Protein AF-A0A1H9YM76-F1 (afdb_monomer_lite)

Structure (mmCIF, N/CA/C/O backbone):
data_AF-A0A1H9YM76-F1
#
_entry.id   AF-A0A1H9YM76-F1
#
loop_
_atom_site.group_PDB
_atom_site.id
_atom_site.type_symbol
_atom_site.label_atom_id
_atom_site.label_alt_id
_atom_site.label_comp_id
_atom_site.label_asym_id
_atom_site.label_entity_id
_atom_site.label_seq_id
_atom_site.pdbx_PDB_ins_code
_atom_site.Cartn_x
_atom_site.Cartn_y
_atom_site.Cartn_z
_atom_site.occupancy
_atom_site.B_iso_or_equiv
_atom_site.auth_seq_id
_atom_site.auth_comp_id
_atom_site.auth_asym_id
_atom_site.auth_atom_id
_atom_site.pdbx_PDB_model_num
ATOM 1 N N . MET A 1 1 ? 9.257 -4.261 10.943 1.00 77.38 1 MET A N 1
ATOM 2 C CA . MET A 1 1 ? 8.356 -5.269 10.346 1.00 77.38 1 MET A CA 1
ATOM 3 C C . MET A 1 1 ? 9.183 -6.389 9.728 1.00 77.38 1 MET A C 1
ATOM 5 O O . MET A 1 1 ? 10.158 -6.075 9.059 1.00 77.38 1 MET A O 1
ATOM 9 N N . ASN A 1 2 ? 8.833 -7.656 9.964 1.00 85.88 2 ASN A N 1
ATOM 10 C CA . ASN A 1 2 ? 9.503 -8.813 9.362 1.00 85.88 2 ASN A CA 1
ATOM 11 C C . ASN A 1 2 ? 8.464 -9.644 8.595 1.00 85.88 2 ASN A C 1
ATOM 13 O O . ASN A 1 2 ? 7.522 -10.151 9.198 1.00 85.88 2 ASN A O 1
ATOM 17 N N . ILE A 1 3 ? 8.596 -9.738 7.272 1.00 93.88 3 ILE A N 1
ATOM 18 C CA . ILE A 1 3 ? 7.699 -10.560 6.456 1.00 93.88 3 ILE A CA 1
ATOM 19 C C . ILE A 1 3 ? 8.214 -11.992 6.512 1.00 93.88 3 ILE A C 1
ATOM 21 O O . ILE A 1 3 ? 9.309 -12.271 6.038 1.00 93.88 3 ILE A O 1
ATOM 25 N N . LYS A 1 4 ? 7.424 -12.909 7.071 1.00 95.12 4 LYS A N 1
ATOM 26 C CA . LYS A 1 4 ? 7.801 -14.327 7.157 1.00 95.12 4 LYS A CA 1
ATOM 27 C C . LYS A 1 4 ? 7.236 -15.170 6.043 1.00 95.12 4 LYS A C 1
ATOM 29 O O . LYS A 1 4 ? 7.810 -16.207 5.713 1.00 95.12 4 LYS A O 1
ATOM 34 N N . LYS A 1 5 ? 6.130 -14.729 5.454 1.00 96.94 5 LYS A N 1
ATOM 35 C CA . LYS A 1 5 ? 5.445 -15.495 4.427 1.00 96.94 5 LYS A CA 1
ATOM 36 C C . LYS A 1 5 ? 4.805 -14.588 3.396 1.00 96.94 5 LYS A C 1
ATOM 38 O O . LYS A 1 5 ? 4.225 -13.562 3.739 1.00 96.94 5 LYS A O 1
ATOM 43 N N . VAL A 1 6 ? 4.874 -14.998 2.139 1.00 98.06 6 VAL A N 1
ATOM 44 C CA . VAL A 1 6 ? 4.172 -14.373 1.021 1.00 98.06 6 VAL A CA 1
ATOM 45 C C . VAL A 1 6 ? 3.361 -15.440 0.301 1.00 98.06 6 VAL A C 1
ATOM 47 O O . VAL A 1 6 ? 3.897 -16.454 -0.141 1.00 98.06 6 VAL A O 1
ATOM 50 N N . VAL A 1 7 ? 2.062 -15.202 0.175 1.00 98.19 7 VAL A N 1
ATOM 51 C CA . VAL A 1 7 ? 1.127 -16.051 -0.562 1.00 98.19 7 VAL A CA 1
ATOM 52 C C . VAL A 1 7 ? 0.760 -15.344 -1.855 1.00 98.19 7 VAL A C 1
ATOM 54 O O . VAL A 1 7 ? 0.290 -14.206 -1.834 1.00 98.19 7 VAL A O 1
ATOM 57 N N . ILE A 1 8 ? 0.977 -16.021 -2.979 1.00 98.12 8 ILE A N 1
ATOM 58 C CA . ILE A 1 8 ? 0.652 -15.525 -4.315 1.00 98.12 8 ILE A CA 1
ATOM 59 C C . ILE A 1 8 ? -0.374 -16.468 -4.920 1.00 98.12 8 ILE A C 1
ATOM 61 O O . ILE A 1 8 ? -0.065 -17.630 -5.181 1.00 98.12 8 ILE A O 1
ATOM 65 N N . THR A 1 9 ? -1.594 -15.992 -5.121 1.00 97.88 9 THR A N 1
ATOM 66 C CA . THR A 1 9 ? -2.712 -16.853 -5.520 1.00 97.88 9 THR A CA 1
ATOM 67 C C . THR A 1 9 ? -3.693 -16.119 -6.423 1.00 97.88 9 THR A C 1
ATOM 69 O O . THR A 1 9 ? -3.656 -14.890 -6.540 1.00 97.88 9 THR A O 1
ATOM 72 N N . THR A 1 10 ? -4.565 -16.886 -7.067 1.00 96.88 10 THR A N 1
ATOM 73 C CA . THR A 1 10 ? -5.692 -16.383 -7.851 1.00 96.88 10 THR A CA 1
ATOM 74 C C . THR A 1 10 ? -7.015 -16.847 -7.247 1.00 96.88 10 THR A C 1
ATOM 76 O O . THR A 1 10 ? -7.100 -17.902 -6.615 1.00 96.88 10 THR A O 1
ATOM 79 N N . GLY A 1 11 ? -8.070 -16.064 -7.434 1.00 95.12 11 GLY A N 1
ATOM 80 C CA . GLY A 1 11 ? -9.415 -16.449 -7.031 1.00 95.12 11 GLY A CA 1
ATOM 81 C C . GLY A 1 11 ? -10.477 -15.496 -7.550 1.00 95.12 11 GLY A C 1
ATOM 82 O O . GLY A 1 11 ? -10.180 -14.432 -8.087 1.00 95.12 11 GLY A O 1
ATOM 83 N N . ILE A 1 12 ? -11.738 -15.904 -7.405 1.00 95.19 12 ILE A N 1
ATOM 84 C CA . ILE A 1 12 ? -12.883 -15.118 -7.864 1.00 95.19 12 ILE A CA 1
ATOM 85 C C . ILE A 1 12 ? -13.434 -14.296 -6.699 1.00 95.19 12 ILE A C 1
ATOM 87 O O . ILE A 1 12 ? -13.808 -14.844 -5.661 1.00 95.19 12 ILE A O 1
ATOM 91 N N . TYR A 1 13 ? -13.546 -12.986 -6.901 1.00 95.62 13 TYR A N 1
ATOM 92 C CA . TYR A 1 13 ? -14.190 -12.057 -5.980 1.00 95.62 13 TYR A CA 1
ATOM 93 C C . TYR A 1 13 ? -15.064 -11.074 -6.762 1.00 95.62 13 TYR A C 1
ATOM 95 O O . TYR A 1 13 ? -14.589 -10.429 -7.694 1.00 95.62 13 TYR A O 1
ATOM 103 N N . LEU A 1 14 ? -16.346 -10.960 -6.392 1.00 93.38 14 LEU A N 1
ATOM 104 C CA . LEU A 1 14 ? -17.334 -10.114 -7.086 1.00 93.38 14 LEU A CA 1
ATOM 105 C C . LEU A 1 14 ? -17.328 -10.314 -8.618 1.00 93.38 14 LEU A C 1
ATOM 107 O O . LEU A 1 14 ? -17.236 -9.351 -9.378 1.00 93.38 14 LEU A O 1
ATOM 111 N N . ASP A 1 15 ? -17.382 -11.577 -9.053 1.00 93.50 15 ASP A N 1
ATOM 112 C CA . ASP A 1 15 ? -17.387 -12.005 -10.464 1.00 93.50 15 ASP A CA 1
ATOM 113 C C . ASP A 1 15 ? -16.140 -11.618 -11.283 1.00 93.50 15 ASP A C 1
ATOM 115 O O . ASP A 1 15 ? -16.134 -11.736 -12.510 1.00 93.50 15 ASP A O 1
ATOM 119 N N . LYS A 1 16 ? -15.060 -11.189 -10.620 1.00 93.12 16 LYS A N 1
ATOM 120 C CA . LYS A 1 16 ? -13.753 -10.950 -11.235 1.00 93.12 16 LYS A CA 1
ATOM 121 C C . LYS A 1 16 ? -12.740 -11.967 -10.738 1.00 93.12 16 LYS A C 1
ATOM 123 O O . LYS A 1 16 ? -12.687 -12.258 -9.546 1.00 93.12 16 LYS A O 1
ATOM 128 N N . GLU A 1 17 ? -11.915 -12.465 -11.647 1.00 94.81 17 GLU A N 1
ATOM 129 C CA . GLU A 1 17 ? -10.688 -13.163 -11.277 1.00 94.81 17 GLU A CA 1
ATOM 130 C C . GLU A 1 17 ? -9.647 -12.129 -10.833 1.00 94.81 17 GLU A C 1
ATOM 132 O O . GLU A 1 17 ? -9.435 -11.134 -11.527 1.00 94.81 17 GLU A O 1
ATOM 137 N N . LEU A 1 18 ? -9.045 -12.345 -9.665 1.00 95.69 18 LEU A N 1
ATOM 138 C CA . LEU A 1 18 ? -8.026 -11.478 -9.084 1.00 95.69 18 LEU A CA 1
ATOM 139 C C . LEU A 1 18 ? -6.758 -12.269 -8.807 1.00 95.69 18 LEU A C 1
ATOM 141 O O . LEU A 1 18 ? -6.814 -13.316 -8.161 1.00 95.69 18 LEU A O 1
ATOM 145 N N . ARG A 1 19 ? -5.613 -11.702 -9.187 1.00 96.31 19 ARG A N 1
ATOM 146 C CA . ARG A 1 19 ? -4.292 -12.182 -8.777 1.00 96.31 19 ARG A CA 1
ATOM 147 C C . ARG A 1 19 ? -3.796 -11.367 -7.593 1.00 96.31 19 ARG A C 1
ATOM 149 O O . ARG A 1 19 ? -3.585 -10.159 -7.703 1.00 96.31 19 ARG A O 1
ATOM 156 N N . LEU A 1 20 ? -3.579 -12.019 -6.457 1.00 97.12 20 LEU A N 1
ATOM 157 C CA . LEU A 1 20 ? -3.194 -11.348 -5.219 1.00 97.12 20 LEU A CA 1
ATOM 158 C C . LEU A 1 20 ? -1.814 -11.791 -4.747 1.00 97.12 20 LEU A C 1
ATOM 160 O O . LEU A 1 20 ? -1.470 -12.970 -4.802 1.00 97.12 20 LEU A O 1
ATOM 164 N N . LEU A 1 21 ? -1.058 -10.827 -4.227 1.00 97.31 21 LEU A N 1
ATOM 165 C CA . LEU A 1 21 ? 0.077 -11.063 -3.344 1.00 97.31 21 LEU A CA 1
ATOM 166 C C . LEU A 1 21 ? -0.326 -10.606 -1.945 1.00 97.31 21 LEU A C 1
ATOM 168 O O . LEU A 1 21 ? -0.710 -9.450 -1.756 1.00 97.31 21 LEU A O 1
ATOM 172 N N . VAL A 1 22 ? -0.227 -11.512 -0.976 1.00 97.56 22 VAL A N 1
ATOM 173 C CA . VAL A 1 22 ? -0.515 -11.240 0.435 1.00 97.56 22 VAL A CA 1
ATOM 174 C C . VAL A 1 22 ? 0.712 -11.588 1.258 1.00 97.56 22 VAL A C 1
ATOM 176 O O . VAL A 1 22 ? 1.211 -12.709 1.166 1.00 97.56 22 VAL A O 1
ATOM 179 N N . SER A 1 23 ? 1.209 -10.644 2.049 1.00 96.50 23 SER A N 1
ATOM 180 C CA . SER A 1 23 ? 2.315 -10.891 2.974 1.00 96.50 23 SER A CA 1
ATOM 181 C C . SER A 1 23 ? 1.806 -11.081 4.398 1.00 96.50 23 SER A C 1
ATOM 183 O O . SER A 1 23 ? 0.772 -10.530 4.776 1.00 96.50 23 SER A O 1
ATOM 185 N N . PHE A 1 24 ? 2.532 -11.869 5.185 1.00 95.88 24 PHE A N 1
ATOM 186 C CA . PHE A 1 24 ? 2.197 -12.192 6.565 1.00 95.88 24 PHE A CA 1
ATOM 187 C C . PHE A 1 24 ? 3.417 -12.030 7.475 1.00 95.88 24 PHE A C 1
ATOM 189 O O . PHE A 1 24 ? 4.555 -12.301 7.067 1.00 95.88 24 PHE A O 1
ATOM 196 N N . ASP A 1 25 ? 3.160 -11.593 8.705 1.00 93.00 25 ASP A N 1
ATOM 197 C CA . ASP A 1 25 ? 4.159 -11.513 9.773 1.00 93.00 25 ASP A CA 1
ATOM 198 C C . ASP A 1 25 ? 4.404 -12.882 10.437 1.00 93.00 25 ASP A C 1
ATOM 200 O O . ASP A 1 25 ? 3.863 -13.913 10.028 1.00 93.00 25 ASP A O 1
ATOM 204 N N . GLU A 1 26 ? 5.234 -12.908 11.481 1.00 91.31 26 GLU A N 1
ATOM 205 C CA . GLU A 1 26 ? 5.539 -14.115 12.256 1.00 91.31 26 GLU A CA 1
ATOM 206 C C . GLU A 1 26 ? 4.339 -14.748 12.987 1.00 91.31 26 GLU A C 1
ATOM 208 O O . GLU A 1 26 ? 4.446 -15.885 13.446 1.00 91.31 26 GLU A O 1
ATOM 213 N N . ASN A 1 27 ? 3.210 -14.042 13.096 1.00 92.06 27 ASN A N 1
ATOM 214 C CA . ASN A 1 27 ? 1.988 -14.503 13.755 1.00 92.06 27 ASN A CA 1
ATOM 215 C C . ASN A 1 27 ? 0.884 -14.874 12.748 1.00 92.06 27 ASN A C 1
ATOM 217 O O . ASN A 1 27 ? -0.282 -14.973 13.136 1.00 92.06 27 ASN A O 1
ATOM 221 N N . ASP A 1 28 ? 1.229 -15.043 11.465 1.00 92.56 28 ASP A N 1
ATOM 222 C CA . ASP A 1 28 ? 0.288 -15.272 10.360 1.00 92.56 28 ASP A CA 1
ATOM 223 C C . ASP A 1 28 ? -0.775 -14.157 10.225 1.00 92.56 28 ASP A C 1
ATOM 225 O O . ASP A 1 28 ? -1.865 -14.371 9.680 1.00 92.56 28 ASP A O 1
ATOM 229 N N . LYS A 1 29 ? -0.481 -12.936 10.694 1.00 92.62 29 LYS A N 1
ATOM 230 C CA . LYS A 1 29 ? -1.349 -11.775 10.472 1.00 92.62 29 LYS A CA 1
ATOM 231 C C . LYS A 1 29 ? -1.035 -11.184 9.095 1.00 92.62 29 LYS A C 1
ATOM 233 O O . LYS A 1 29 ? 0.138 -10.959 8.798 1.00 92.62 29 LYS A O 1
ATOM 238 N N . PRO A 1 30 ? -2.045 -10.903 8.248 1.00 94.31 30 PRO A N 1
ATOM 239 C CA . PRO A 1 30 ? -1.810 -10.271 6.958 1.00 94.31 30 PRO A CA 1
ATOM 240 C C . PRO A 1 30 ? -1.293 -8.845 7.159 1.00 94.31 30 PRO A C 1
ATOM 242 O O . PRO A 1 30 ? -1.804 -8.090 7.995 1.00 94.31 30 PRO A O 1
ATOM 245 N N . VAL A 1 31 ? -0.283 -8.481 6.376 1.00 92.62 31 VAL A N 1
ATOM 246 C CA . VAL A 1 31 ? 0.444 -7.220 6.515 1.00 92.62 31 VAL A CA 1
ATOM 247 C C . VAL A 1 31 ? 0.223 -6.334 5.302 1.00 92.62 31 VAL A C 1
ATOM 249 O O . VAL A 1 31 ? -0.303 -5.236 5.468 1.00 92.62 31 VAL A O 1
ATOM 252 N N . ASP A 1 32 ? 0.530 -6.830 4.103 1.00 94.25 32 ASP A N 1
ATOM 253 C CA . ASP A 1 32 ? 0.213 -6.170 2.839 1.00 94.25 32 ASP A CA 1
ATOM 254 C C . ASP A 1 32 ? -0.730 -7.026 1.996 1.00 94.25 32 ASP A C 1
ATOM 256 O O . ASP A 1 32 ? -0.664 -8.257 1.996 1.00 94.25 32 ASP A O 1
ATOM 260 N N . LEU A 1 33 ? -1.577 -6.344 1.225 1.00 95.62 33 LEU A N 1
ATOM 261 C CA . LEU A 1 33 ? -2.441 -6.945 0.223 1.00 95.62 33 LEU A CA 1
ATOM 262 C C . LEU A 1 33 ? -2.316 -6.166 -1.084 1.00 95.62 33 LEU A C 1
ATOM 264 O O . LEU A 1 33 ? -2.680 -4.991 -1.154 1.00 95.62 33 LEU A O 1
ATOM 268 N N . ILE A 1 34 ? -1.823 -6.828 -2.127 1.00 95.56 34 ILE A N 1
ATOM 269 C CA . ILE A 1 34 ? -1.578 -6.209 -3.427 1.00 95.56 34 ILE A CA 1
ATOM 270 C C . ILE A 1 34 ? -2.370 -6.928 -4.510 1.00 95.56 34 ILE A C 1
ATOM 272 O O . ILE A 1 34 ? -2.274 -8.145 -4.660 1.00 95.56 34 ILE A O 1
ATOM 276 N N . ASN A 1 35 ? -3.107 -6.148 -5.302 1.00 94.50 35 ASN A N 1
ATOM 277 C CA . ASN A 1 35 ? -3.696 -6.610 -6.551 1.00 94.50 35 ASN A CA 1
ATOM 278 C C . ASN A 1 35 ? -2.642 -6.545 -7.670 1.00 94.50 35 ASN A C 1
ATOM 280 O O . ASN A 1 35 ? -2.261 -5.458 -8.122 1.00 94.50 35 ASN A O 1
ATOM 284 N N . LEU A 1 36 ? -2.166 -7.716 -8.095 1.00 93.44 36 LEU A N 1
ATOM 285 C CA . LEU A 1 36 ? -1.118 -7.868 -9.105 1.00 93.44 36 LEU A CA 1
ATOM 286 C C . LEU A 1 36 ? -1.577 -7.437 -10.504 1.00 93.44 36 LEU A C 1
ATOM 288 O O . LEU A 1 36 ? -0.736 -7.118 -11.340 1.00 93.44 36 LEU A O 1
ATOM 292 N N . ASP A 1 37 ? -2.886 -7.363 -10.748 1.00 89.56 37 ASP A N 1
ATOM 293 C CA . ASP A 1 37 ? -3.443 -6.942 -12.037 1.00 89.56 37 ASP A CA 1
ATOM 294 C C . ASP A 1 37 ? -3.430 -5.412 -12.213 1.00 89.56 37 ASP A C 1
ATOM 296 O O . ASP A 1 37 ? -3.543 -4.895 -13.328 1.00 89.56 37 ASP A O 1
ATOM 300 N N . VAL A 1 38 ? -3.263 -4.665 -11.114 1.00 89.06 38 VAL A N 1
ATOM 301 C CA . VAL A 1 38 ? -3.313 -3.195 -11.105 1.00 89.06 38 VAL A CA 1
ATOM 302 C C . VAL A 1 38 ? -1.921 -2.573 -11.128 1.00 89.06 38 VAL A C 1
ATOM 304 O O . VAL A 1 38 ? -1.690 -1.594 -11.847 1.00 89.06 38 VAL A O 1
ATOM 307 N N . THR A 1 39 ? -1.005 -3.091 -10.311 1.00 91.31 39 THR A N 1
ATOM 308 C CA . THR A 1 39 ? 0.312 -2.474 -10.147 1.00 91.31 39 THR A CA 1
ATOM 309 C C . THR A 1 39 ? 1.212 -2.737 -11.348 1.00 91.31 39 THR A C 1
ATOM 311 O O . THR A 1 39 ? 1.192 -3.806 -11.955 1.00 91.31 39 THR A O 1
ATOM 314 N N . LYS A 1 40 ? 2.009 -1.729 -11.703 1.00 91.50 40 LYS A N 1
ATOM 315 C CA . LYS A 1 40 ? 3.043 -1.821 -12.740 1.00 91.50 40 LYS A CA 1
ATOM 316 C C . LYS A 1 40 ? 4.441 -1.601 -12.176 1.00 91.50 40 LYS A C 1
ATOM 318 O O . LYS A 1 40 ? 5.405 -1.502 -12.927 1.00 91.50 40 LYS A O 1
ATOM 323 N N . ILE A 1 41 ? 4.561 -1.505 -10.852 1.00 93.19 41 ILE A N 1
ATOM 324 C CA . ILE A 1 41 ? 5.841 -1.325 -10.170 1.00 93.19 41 ILE A CA 1
ATOM 325 C C . ILE A 1 41 ? 6.736 -2.544 -10.429 1.00 93.19 41 ILE A C 1
ATOM 327 O O . ILE A 1 41 ? 6.291 -3.686 -10.370 1.00 93.19 41 ILE A O 1
ATOM 331 N N . GLY A 1 42 ? 8.010 -2.285 -10.715 1.00 90.94 42 GLY A N 1
ATOM 332 C CA . GLY A 1 42 ? 9.007 -3.296 -11.059 1.00 90.94 42 GLY A CA 1
ATOM 333 C C . GLY A 1 42 ? 9.135 -3.551 -12.561 1.00 90.94 42 GLY A C 1
ATOM 334 O O . GLY A 1 42 ? 10.238 -3.870 -13.008 1.00 90.94 42 GLY A O 1
ATOM 335 N N . GLU A 1 43 ? 8.071 -3.324 -13.337 1.00 91.62 43 GLU A N 1
ATOM 336 C CA . GLU A 1 43 ? 8.081 -3.542 -14.784 1.00 91.62 43 GLU A CA 1
ATOM 337 C C . GLU A 1 43 ? 9.021 -2.554 -15.488 1.00 91.62 43 GLU A C 1
ATOM 339 O O . GLU A 1 43 ? 9.148 -1.384 -15.093 1.00 91.62 43 GLU A O 1
ATOM 344 N N . VAL A 1 44 ? 9.686 -3.037 -16.541 1.00 92.38 44 VAL A N 1
ATOM 345 C CA . VAL A 1 44 ? 10.678 -2.273 -17.303 1.00 92.38 44 VAL A CA 1
ATOM 346 C C . VAL A 1 44 ? 10.207 -2.078 -18.734 1.00 92.38 44 VAL A C 1
ATOM 348 O O . VAL A 1 44 ? 9.772 -3.018 -19.391 1.00 92.38 44 VAL A O 1
ATOM 351 N N . TYR A 1 45 ? 10.349 -0.850 -19.221 1.00 94.00 45 TYR A N 1
ATOM 352 C CA . TYR A 1 45 ? 9.850 -0.421 -20.518 1.00 94.00 45 TYR A CA 1
ATOM 353 C C . TYR A 1 45 ? 10.916 0.345 -21.289 1.00 94.00 45 TYR A C 1
ATOM 355 O O . TYR A 1 45 ? 11.703 1.092 -20.693 1.00 94.00 45 TYR A O 1
ATOM 363 N N . LEU A 1 46 ? 10.910 0.222 -22.619 1.00 95.56 46 LEU A N 1
ATOM 364 C CA . LEU A 1 46 ? 11.589 1.197 -23.461 1.00 95.56 46 LEU A CA 1
ATOM 365 C C . LEU A 1 46 ? 10.757 2.484 -23.466 1.00 95.56 46 LEU A C 1
ATOM 367 O O . LEU A 1 46 ? 9.587 2.498 -23.855 1.00 95.56 46 LEU A O 1
ATOM 371 N N . ALA A 1 47 ? 11.360 3.583 -23.028 1.00 97.44 47 ALA A N 1
ATOM 372 C CA . ALA A 1 47 ? 10.734 4.892 -23.009 1.00 97.44 47 ALA A CA 1
ATOM 373 C C . ALA A 1 47 ? 11.263 5.764 -24.144 1.00 97.44 47 ALA A C 1
ATOM 375 O O . ALA A 1 47 ? 12.459 5.779 -24.418 1.00 97.44 47 ALA A O 1
ATOM 376 N N . THR A 1 48 ? 10.371 6.542 -24.754 1.00 98.38 48 THR A N 1
ATOM 377 C CA . THR A 1 48 ? 10.715 7.652 -25.651 1.00 98.38 48 THR A CA 1
ATOM 378 C C . THR A 1 48 ? 10.340 8.967 -24.978 1.00 98.38 48 THR A C 1
ATOM 380 O O . THR A 1 48 ? 9.235 9.099 -24.445 1.00 98.38 48 THR A O 1
ATOM 383 N N . VAL A 1 49 ? 11.236 9.951 -24.981 1.00 98.19 49 VAL A N 1
ATOM 384 C CA . VAL A 1 49 ? 10.961 11.272 -24.401 1.00 98.19 49 VAL A CA 1
ATOM 385 C C . VAL A 1 49 ? 9.944 12.017 -25.268 1.00 98.19 49 VAL A C 1
ATOM 387 O O . VAL A 1 49 ? 10.269 12.492 -26.351 1.00 98.19 49 VAL A O 1
ATOM 390 N N . GLU A 1 50 ? 8.714 12.158 -24.766 1.00 97.44 50 GLU A N 1
ATOM 391 C CA . GLU A 1 50 ? 7.627 12.897 -25.427 1.00 97.44 50 GLU A CA 1
ATOM 392 C C . GLU A 1 50 ? 7.783 14.407 -25.200 1.00 97.44 50 GLU A C 1
ATOM 394 O O . GLU A 1 50 ? 7.531 15.213 -26.094 1.00 97.44 50 GLU A O 1
ATOM 399 N N . LYS A 1 51 ? 8.197 14.811 -23.990 1.00 97.00 51 LYS A N 1
ATOM 400 C CA . LYS A 1 51 ? 8.347 16.226 -23.633 1.00 97.00 51 LYS A CA 1
ATOM 401 C C . LYS A 1 51 ? 9.355 16.434 -22.508 1.00 97.00 51 LYS A C 1
ATOM 403 O O . LYS A 1 51 ? 9.227 15.834 -21.445 1.00 97.00 51 LYS A O 1
ATOM 408 N N . VAL A 1 52 ? 10.283 17.370 -22.698 1.00 96.25 52 VAL A N 1
ATOM 409 C CA . VAL A 1 52 ? 11.163 17.875 -21.632 1.00 96.25 52 VAL A CA 1
ATOM 410 C C . VAL A 1 52 ? 10.455 19.014 -20.890 1.00 96.25 52 VAL A C 1
ATOM 412 O O . VAL A 1 52 ? 9.908 19.926 -21.514 1.00 96.25 52 VAL A O 1
ATOM 415 N N . LEU A 1 53 ? 10.430 18.953 -19.560 1.00 94.69 53 LEU A N 1
ATOM 416 C CA . LEU A 1 53 ? 9.790 19.926 -18.679 1.00 94.69 53 LEU A CA 1
ATOM 417 C C . LEU A 1 53 ? 10.859 20.739 -17.941 1.00 94.69 53 LEU A C 1
ATOM 419 O O . LEU A 1 53 ? 11.455 20.268 -16.973 1.00 94.69 53 LEU A O 1
ATOM 423 N N . ASN A 1 54 ? 11.083 21.977 -18.382 1.00 86.75 54 ASN A N 1
ATOM 424 C CA . ASN A 1 54 ? 12.132 22.832 -17.818 1.00 86.75 54 ASN A CA 1
ATOM 425 C C . ASN A 1 54 ? 11.814 23.311 -16.389 1.00 86.75 54 ASN A C 1
ATOM 427 O O . ASN A 1 54 ? 12.730 23.460 -15.589 1.00 86.75 54 ASN A O 1
ATOM 431 N N . ASP A 1 55 ? 10.535 23.509 -16.054 1.00 88.75 55 ASP A N 1
ATOM 432 C CA . ASP A 1 55 ? 10.124 24.082 -14.759 1.00 88.75 55 ASP A CA 1
ATOM 433 C C . ASP A 1 55 ? 10.246 23.100 -13.583 1.00 88.75 55 ASP A C 1
ATOM 435 O O . ASP A 1 55 ? 10.325 23.515 -12.430 1.00 88.75 55 ASP A O 1
ATOM 439 N N . VAL A 1 56 ? 10.245 21.793 -13.864 1.00 86.81 56 VAL A N 1
ATOM 440 C CA . VAL A 1 56 ? 10.270 20.720 -12.850 1.00 86.81 56 VAL A CA 1
ATOM 441 C C . VAL A 1 56 ? 11.484 19.797 -12.987 1.00 86.81 56 VAL A C 1
ATOM 443 O O . VAL A 1 56 ? 11.528 18.754 -12.342 1.00 86.81 56 VAL A O 1
ATOM 446 N N . ASP A 1 57 ? 12.457 20.179 -13.822 1.00 92.50 57 ASP A N 1
ATOM 447 C CA . ASP A 1 57 ? 13.685 19.424 -14.105 1.00 92.50 57 ASP A CA 1
ATOM 448 C C . ASP A 1 57 ? 13.419 17.927 -14.365 1.00 92.50 57 ASP A C 1
ATOM 450 O O . ASP A 1 57 ? 13.959 17.038 -13.703 1.00 92.50 57 ASP A O 1
ATOM 454 N N . GLY A 1 58 ? 12.543 17.635 -15.329 1.00 96.12 58 GLY A N 1
ATOM 455 C CA . GLY A 1 58 ? 12.129 16.266 -15.641 1.00 96.12 58 GLY A CA 1
ATOM 456 C C . GLY A 1 58 ? 11.554 16.102 -17.042 1.00 96.12 58 GLY A C 1
ATOM 457 O O . GLY A 1 58 ? 11.461 17.054 -17.815 1.00 96.12 58 GLY A O 1
ATOM 458 N N . CYS A 1 59 ? 11.153 14.879 -17.379 1.00 96.94 59 CYS A N 1
ATOM 459 C CA . CYS A 1 59 ? 10.641 14.517 -18.698 1.00 96.94 59 CYS A CA 1
ATOM 460 C C . CYS A 1 59 ? 9.353 13.699 -18.598 1.00 96.94 59 CYS A C 1
ATOM 462 O O . CYS A 1 59 ? 9.232 12.825 -17.741 1.00 96.94 59 CYS A O 1
ATOM 464 N N . ILE A 1 60 ? 8.419 13.951 -19.517 1.00 97.69 60 ILE A N 1
ATOM 465 C CA . ILE A 1 60 ? 7.307 13.047 -19.818 1.00 97.69 60 ILE A CA 1
ATOM 466 C C . ILE A 1 60 ? 7.774 12.046 -20.866 1.00 97.69 60 ILE A C 1
ATOM 468 O O . ILE A 1 60 ? 8.357 12.415 -21.888 1.00 97.69 60 ILE A O 1
ATOM 472 N N . LEU A 1 61 ? 7.483 10.782 -20.595 1.00 98.19 61 LEU A N 1
ATOM 473 C CA . LEU A 1 61 ? 7.864 9.637 -21.397 1.00 98.19 61 LEU A CA 1
ATOM 474 C C . LEU A 1 61 ? 6.619 8.999 -22.009 1.00 98.19 61 LEU A C 1
ATOM 476 O O . LEU A 1 61 ? 5.604 8.846 -21.326 1.00 98.19 61 LEU A O 1
ATOM 480 N N . LYS A 1 62 ? 6.736 8.549 -23.254 1.00 98.06 62 LYS A N 1
ATOM 481 C CA . LYS A 1 62 ? 5.848 7.553 -23.845 1.00 98.06 62 LYS A CA 1
ATOM 482 C C . LYS A 1 62 ? 6.519 6.189 -23.710 1.00 98.06 62 LYS A C 1
ATOM 484 O O . LYS A 1 62 ? 7.595 5.984 -24.269 1.00 98.06 62 LYS A O 1
ATOM 489 N N . LEU A 1 63 ? 5.901 5.287 -22.956 1.00 96.75 63 LEU A N 1
ATOM 490 C CA . LEU A 1 63 ? 6.360 3.905 -22.828 1.00 96.75 63 LEU A CA 1
ATOM 491 C C . LEU A 1 63 ? 5.907 3.105 -24.060 1.00 96.75 63 LEU A C 1
ATOM 493 O O . LEU A 1 63 ? 4.874 3.415 -24.658 1.00 96.75 63 LEU A O 1
ATOM 497 N N . ASP A 1 64 ? 6.657 2.078 -24.438 1.00 94.81 64 ASP A N 1
ATOM 498 C CA . ASP A 1 64 ? 6.304 1.106 -25.489 1.00 94.81 64 ASP A CA 1
ATOM 499 C C . ASP A 1 64 ? 4.983 0.350 -25.213 1.00 94.81 64 ASP A C 1
ATOM 501 O O . ASP A 1 64 ? 4.301 -0.061 -26.151 1.00 94.81 64 ASP A O 1
ATOM 505 N N . SER A 1 65 ? 4.524 0.302 -23.957 1.00 92.62 65 SER A N 1
ATOM 506 C CA . SER A 1 65 ? 3.151 -0.081 -23.574 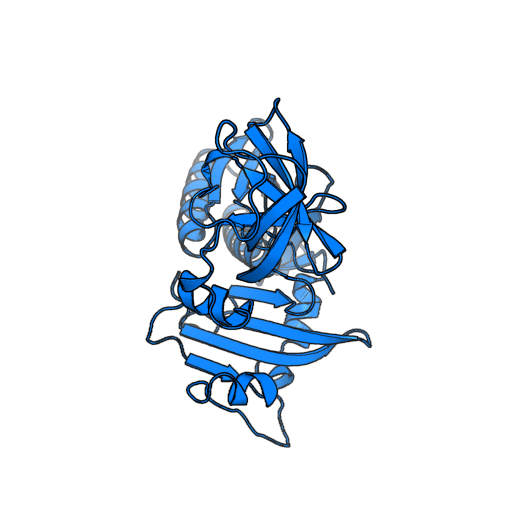1.00 92.62 65 SER A CA 1
ATOM 507 C C . SER A 1 65 ? 2.060 0.933 -23.957 1.00 92.62 65 SER A C 1
ATOM 509 O O . SER A 1 65 ? 0.883 0.719 -23.672 1.00 92.62 65 SER A O 1
ATOM 511 N N . ASN A 1 66 ? 2.421 2.056 -24.585 1.00 93.19 66 ASN A N 1
ATOM 512 C CA . ASN A 1 66 ? 1.565 3.213 -24.881 1.00 93.19 66 ASN A CA 1
ATOM 513 C C . ASN A 1 66 ? 1.004 3.942 -23.648 1.00 93.19 66 ASN A C 1
ATOM 515 O O . ASN A 1 66 ? 0.053 4.720 -23.753 1.00 93.19 66 ASN A O 1
ATOM 519 N N . THR A 1 67 ? 1.610 3.740 -22.480 1.00 94.69 67 THR A N 1
ATOM 520 C CA . THR A 1 67 ? 1.304 4.503 -21.264 1.00 94.69 67 THR A CA 1
ATOM 521 C C . THR A 1 67 ? 2.290 5.661 -21.068 1.00 94.69 67 THR A C 1
ATOM 523 O O . THR A 1 67 ? 3.291 5.776 -21.778 1.00 94.69 67 THR A O 1
ATOM 526 N N . LYS A 1 68 ? 1.987 6.571 -20.130 1.00 97.00 68 LYS A N 1
ATOM 527 C CA . LYS A 1 68 ? 2.839 7.732 -19.831 1.00 97.00 68 LYS A CA 1
ATOM 528 C C . LYS A 1 68 ? 3.693 7.501 -18.591 1.00 97.00 68 LYS A C 1
ATOM 530 O O . LYS A 1 68 ? 3.162 7.130 -17.544 1.00 97.00 68 LYS A O 1
ATOM 535 N N . GLY A 1 69 ? 4.981 7.807 -18.699 1.00 97.56 69 GLY A N 1
ATOM 536 C CA . GLY A 1 69 ? 5.941 7.830 -17.596 1.00 97.56 69 GLY A CA 1
ATOM 537 C C . GLY A 1 69 ? 6.453 9.242 -17.302 1.00 97.56 69 GLY A C 1
ATOM 538 O O . GLY A 1 69 ? 6.294 10.162 -18.106 1.00 97.56 69 GLY A O 1
ATOM 539 N N . TYR A 1 70 ? 7.058 9.416 -16.135 1.00 97.69 70 TYR A N 1
ATOM 540 C CA . TYR A 1 70 ? 7.751 10.624 -15.711 1.00 97.69 70 TYR A CA 1
ATOM 541 C C . TYR A 1 70 ? 9.073 10.250 -15.054 1.00 97.69 70 TYR A C 1
ATOM 543 O O . TYR A 1 70 ? 9.121 9.374 -14.190 1.00 97.69 70 TYR A O 1
ATOM 551 N N . ILE A 1 71 ? 10.138 10.950 -15.430 1.00 97.69 71 ILE A N 1
ATOM 552 C CA . ILE A 1 71 ? 11.459 10.789 -14.827 1.00 97.69 71 ILE A CA 1
ATOM 553 C C . ILE A 1 71 ? 12.075 12.157 -14.546 1.00 97.69 71 ILE A C 1
ATOM 555 O O . ILE A 1 71 ? 12.024 13.062 -15.376 1.00 97.69 71 ILE A O 1
ATOM 559 N N . GLU A 1 72 ? 12.658 12.311 -13.360 1.00 96.94 72 GLU A N 1
ATOM 560 C CA . GLU A 1 72 ? 13.433 13.501 -13.004 1.00 96.94 72 GLU A CA 1
ATOM 561 C C . GLU A 1 72 ? 14.788 13.467 -13.718 1.00 96.94 72 GLU A C 1
ATOM 563 O O . GLU A 1 72 ? 15.453 12.427 -13.762 1.00 96.94 72 GLU A O 1
ATOM 568 N N . ASN A 1 73 ? 15.262 14.614 -14.196 1.00 94.94 73 ASN A N 1
ATOM 569 C CA . ASN A 1 73 ? 16.505 14.706 -14.953 1.00 94.94 73 ASN A CA 1
ATOM 570 C C . ASN A 1 73 ? 17.709 14.210 -14.149 1.00 94.94 73 ASN A C 1
ATOM 572 O O . ASN A 1 73 ? 18.632 13.635 -14.724 1.00 94.94 73 ASN A O 1
ATOM 576 N N . LYS A 1 74 ? 17.726 14.378 -12.819 1.00 95.19 74 LYS A N 1
ATOM 577 C CA . LYS A 1 74 ? 18.797 13.861 -11.942 1.00 95.19 74 LYS A CA 1
ATOM 578 C C . LYS A 1 74 ? 18.976 12.336 -12.007 1.00 95.19 74 LYS A C 1
ATOM 580 O O . LYS A 1 74 ? 20.072 11.869 -11.731 1.00 95.19 74 LYS A O 1
ATOM 585 N N . LYS A 1 75 ? 17.937 11.584 -12.391 1.00 95.69 75 LYS A N 1
ATOM 586 C CA . LYS A 1 75 ? 17.967 10.116 -12.510 1.00 95.69 75 LYS A CA 1
ATOM 587 C C . LYS A 1 75 ? 18.483 9.626 -13.865 1.00 95.69 75 LYS A C 1
ATOM 589 O O . LYS A 1 75 ? 18.720 8.436 -14.018 1.00 95.69 75 LYS A O 1
ATOM 594 N N . LEU A 1 76 ? 18.615 10.515 -14.849 1.00 96.12 76 LEU A N 1
ATOM 595 C CA . LEU A 1 76 ? 19.027 10.159 -16.204 1.00 96.12 76 LEU A CA 1
ATOM 596 C C . LEU A 1 76 ? 20.524 9.855 -16.280 1.00 96.12 76 LEU A C 1
ATOM 598 O O . LEU A 1 76 ? 21.335 10.597 -15.715 1.00 96.12 76 LEU A O 1
ATOM 602 N N . ILE A 1 77 ? 20.869 8.826 -17.057 1.00 95.06 77 ILE A N 1
ATOM 603 C CA . ILE A 1 77 ? 22.243 8.396 -17.345 1.00 95.06 77 ILE A CA 1
ATOM 604 C C . ILE A 1 77 ? 22.459 8.462 -18.871 1.00 95.06 77 ILE A C 1
ATOM 606 O O . ILE A 1 77 ? 22.258 7.463 -19.561 1.00 95.06 77 ILE A O 1
ATOM 610 N N . PRO A 1 78 ? 22.826 9.637 -19.427 1.00 93.19 78 PRO A N 1
ATOM 611 C CA . PRO A 1 78 ? 22.871 9.873 -20.877 1.00 93.19 78 PRO A CA 1
ATOM 612 C C . PRO A 1 78 ? 23.778 8.932 -21.673 1.00 93.19 78 PRO A C 1
ATOM 614 O O . PRO A 1 78 ? 23.527 8.679 -22.850 1.00 93.19 78 PRO A O 1
ATOM 617 N N . ASP A 1 79 ? 24.828 8.407 -21.045 1.00 92.38 79 ASP A N 1
ATOM 618 C CA . ASP A 1 79 ? 25.794 7.510 -21.692 1.00 92.38 79 ASP A CA 1
ATOM 619 C C . ASP A 1 79 ? 25.254 6.083 -21.865 1.00 92.38 79 ASP A C 1
ATOM 621 O O . ASP A 1 79 ? 25.868 5.258 -22.531 1.00 92.38 79 ASP A O 1
ATOM 625 N N . SER A 1 80 ? 24.090 5.791 -21.282 1.00 93.88 80 SER A N 1
ATOM 626 C CA . SER A 1 80 ? 23.400 4.502 -21.380 1.00 93.88 80 SER A CA 1
ATOM 627 C C . SER A 1 80 ? 22.087 4.601 -22.162 1.00 93.88 80 SER A C 1
ATOM 629 O O . SER A 1 80 ? 21.229 3.727 -22.041 1.00 93.88 80 SER A O 1
ATOM 631 N N . TYR A 1 81 ? 21.889 5.680 -22.926 1.00 95.75 81 TYR A N 1
ATOM 632 C CA . TYR A 1 81 ? 20.712 5.827 -23.780 1.00 95.75 81 TYR A CA 1
ATOM 633 C C . TYR A 1 81 ? 20.784 4.863 -24.963 1.00 95.75 81 TYR A C 1
ATOM 635 O O . TYR A 1 81 ? 21.850 4.617 -25.520 1.00 95.75 81 TYR A O 1
ATOM 643 N N . VAL A 1 82 ? 19.619 4.366 -25.371 1.00 94.94 82 VAL A N 1
ATOM 644 C CA . VAL A 1 82 ? 19.452 3.549 -26.578 1.00 94.94 82 VAL A CA 1
ATOM 645 C C . VAL A 1 82 ? 19.550 4.434 -27.819 1.00 94.94 82 VAL A C 1
ATOM 647 O O . VAL A 1 82 ? 20.274 4.116 -28.758 1.00 94.94 82 VAL A O 1
ATOM 650 N N . THR A 1 83 ? 18.867 5.581 -27.790 1.00 96.00 83 THR A N 1
ATOM 651 C CA . THR A 1 83 ? 18.891 6.578 -28.865 1.00 96.00 83 THR A CA 1
ATOM 652 C C . THR A 1 83 ? 19.144 7.950 -28.257 1.00 96.00 83 THR A C 1
ATOM 654 O O . THR A 1 83 ? 18.438 8.356 -27.332 1.00 96.00 83 THR A O 1
ATOM 657 N N . ARG A 1 84 ? 20.139 8.674 -28.782 1.00 95.12 84 ARG A N 1
ATOM 658 C CA . ARG A 1 84 ? 20.527 10.005 -28.302 1.00 95.12 84 ARG A CA 1
ATOM 659 C C . ARG A 1 84 ? 20.587 11.005 -29.452 1.00 95.12 84 ARG A C 1
ATOM 661 O O . ARG A 1 84 ? 21.272 10.780 -30.444 1.00 95.12 84 ARG A O 1
ATOM 668 N N . HIS A 1 85 ? 19.896 12.127 -29.288 1.00 94.19 85 HIS A N 1
ATOM 669 C CA . HIS A 1 85 ? 19.755 13.175 -30.302 1.00 94.19 85 HIS A CA 1
ATOM 670 C C . HIS A 1 85 ? 20.584 14.430 -29.998 1.00 94.19 85 HIS A C 1
ATOM 672 O O . HIS A 1 85 ? 20.623 15.366 -30.799 1.00 94.19 85 HIS A O 1
ATOM 678 N N . SER A 1 86 ? 21.238 14.503 -28.834 1.00 92.06 86 SER A N 1
ATOM 679 C CA . SER A 1 86 ? 22.152 15.598 -28.510 1.00 92.06 86 SER A CA 1
ATOM 680 C C . SER A 1 86 ? 23.243 15.191 -27.527 1.00 92.06 86 SER A C 1
ATOM 682 O O . SER A 1 86 ? 22.971 14.626 -26.469 1.00 92.06 86 SER A O 1
ATOM 684 N N . ASP A 1 87 ? 24.468 15.618 -27.826 1.00 87.50 87 ASP A N 1
ATOM 685 C CA . ASP A 1 87 ? 25.607 15.509 -26.906 1.00 87.50 87 ASP A CA 1
ATOM 686 C C . ASP A 1 87 ? 25.741 16.730 -25.985 1.00 87.50 87 ASP A C 1
ATOM 688 O O . ASP A 1 87 ? 26.477 16.703 -25.004 1.00 87.50 87 ASP A O 1
ATOM 692 N N . LYS A 1 88 ? 25.024 17.823 -26.287 1.00 90.44 88 LYS A N 1
ATOM 693 C CA . LYS A 1 88 ? 25.078 19.077 -25.512 1.00 90.44 88 LYS A CA 1
ATOM 694 C C . LYS A 1 88 ? 24.041 19.125 -24.401 1.00 90.44 88 LYS A C 1
ATOM 696 O O . LYS A 1 88 ? 24.283 19.716 -23.353 1.00 90.44 88 LYS A O 1
ATOM 701 N N . LYS A 1 89 ? 22.854 18.579 -24.660 1.00 91.19 89 LYS A N 1
ATOM 702 C CA . LYS A 1 89 ? 21.754 18.540 -23.695 1.00 91.19 89 LYS A CA 1
ATOM 703 C C . LYS A 1 89 ? 21.791 17.216 -22.941 1.00 91.19 89 LYS A C 1
ATOM 705 O O . LYS A 1 89 ? 22.177 16.195 -23.499 1.00 91.19 89 LYS A O 1
ATOM 710 N N . LYS A 1 90 ? 21.349 17.239 -21.681 1.00 92.31 90 LYS A N 1
ATOM 711 C CA . LYS A 1 90 ? 21.198 16.016 -20.879 1.00 92.31 90 LYS A CA 1
ATOM 712 C C . LYS A 1 90 ? 20.128 15.085 -21.460 1.00 92.31 90 LYS A C 1
ATOM 714 O O . LYS A 1 90 ? 20.240 13.871 -21.349 1.00 92.31 90 LYS A O 1
ATOM 719 N N . VAL A 1 91 ? 19.088 15.673 -22.046 1.00 95.50 91 VAL A N 1
ATOM 720 C CA . VAL A 1 91 ? 17.958 14.966 -22.645 1.00 95.50 91 VAL A CA 1
ATOM 721 C C . VAL A 1 91 ? 17.259 15.859 -23.666 1.00 95.50 91 VAL A C 1
ATOM 723 O O . VAL A 1 91 ? 17.166 17.079 -23.490 1.00 95.50 91 VAL A O 1
ATOM 726 N N . CYS A 1 92 ? 16.782 15.241 -24.735 1.00 95.44 92 CYS A N 1
ATOM 727 C CA . CYS A 1 92 ? 16.004 15.833 -25.808 1.00 95.44 92 CYS A CA 1
ATOM 728 C C . CYS A 1 92 ? 14.731 15.025 -26.049 1.00 95.44 92 CYS A C 1
ATOM 730 O O . CYS A 1 92 ? 14.624 13.867 -25.656 1.00 95.44 92 CYS A O 1
ATOM 732 N N . GLN A 1 93 ? 13.770 15.641 -26.737 1.00 96.69 93 GLN A N 1
ATOM 733 C CA . GLN A 1 93 ? 12.643 14.902 -27.297 1.00 96.69 93 GLN A CA 1
ATOM 734 C C . GLN A 1 93 ? 13.153 13.809 -28.251 1.00 96.69 93 GLN A C 1
ATOM 736 O O . GLN A 1 93 ? 14.171 14.010 -28.912 1.00 96.69 93 GLN A O 1
ATOM 741 N N . GLU A 1 94 ? 12.437 12.686 -28.303 1.00 97.25 94 GLU A N 1
ATOM 742 C CA . GLU A 1 94 ? 12.761 11.474 -29.071 1.00 97.25 94 GLU A CA 1
ATOM 743 C C . GLU A 1 94 ? 13.965 10.666 -28.557 1.00 97.25 94 GLU A C 1
ATOM 745 O O . GLU A 1 94 ? 14.202 9.569 -29.057 1.00 97.25 94 GLU A O 1
ATOM 750 N N . ASP A 1 95 ? 14.703 11.127 -27.537 1.00 97.94 95 ASP A N 1
ATOM 751 C CA . ASP A 1 95 ? 15.685 10.266 -26.865 1.00 97.94 95 ASP A CA 1
ATOM 752 C C . ASP A 1 95 ? 15.003 9.017 -26.299 1.00 97.94 95 ASP A C 1
ATOM 754 O O . ASP A 1 95 ? 13.863 9.075 -25.822 1.00 97.94 95 ASP A O 1
ATOM 758 N N . GLN A 1 96 ? 15.715 7.891 -26.344 1.00 97.75 96 GLN A N 1
ATOM 759 C CA . GLN A 1 96 ? 15.194 6.604 -25.901 1.00 97.75 96 GLN A CA 1
ATOM 760 C C . GLN A 1 96 ? 16.112 5.944 -24.887 1.00 97.75 96 GLN A C 1
ATOM 762 O O . GLN A 1 96 ? 17.331 5.926 -25.055 1.00 97.75 96 GLN A O 1
ATOM 767 N N . PHE A 1 97 ? 15.518 5.373 -23.845 1.00 96.75 97 PHE A N 1
ATOM 768 C CA . PHE A 1 97 ? 16.221 4.644 -22.794 1.00 96.75 97 PHE A CA 1
ATOM 769 C C . PHE A 1 97 ? 15.265 3.733 -22.023 1.00 96.75 97 PHE A C 1
ATOM 771 O O . PHE A 1 97 ? 14.048 3.919 -22.060 1.00 96.75 97 PHE A O 1
ATOM 778 N N . TYR A 1 98 ? 15.815 2.747 -21.316 1.00 95.44 98 TYR A N 1
ATOM 779 C CA . TYR A 1 98 ? 15.022 1.858 -20.476 1.00 95.44 98 TYR A CA 1
ATOM 780 C C . TYR A 1 98 ? 14.694 2.511 -19.137 1.00 95.44 98 TYR A C 1
ATOM 782 O O . TYR A 1 98 ? 15.519 3.196 -18.523 1.00 95.44 98 TYR A O 1
ATOM 790 N N . VAL A 1 99 ? 13.472 2.276 -18.670 1.00 95.44 99 VAL A N 1
ATOM 791 C CA . VAL A 1 99 ? 13.013 2.739 -17.365 1.00 95.44 99 VAL A CA 1
ATOM 792 C C . VAL A 1 99 ? 12.270 1.649 -16.615 1.00 95.44 99 VAL A C 1
ATOM 794 O O . VAL A 1 99 ? 11.487 0.917 -17.210 1.00 95.44 99 VAL A O 1
ATOM 797 N N . GLN A 1 100 ? 12.465 1.591 -15.300 1.00 94.00 100 GLN A N 1
ATOM 798 C CA . GLN A 1 100 ? 11.645 0.797 -14.390 1.00 94.00 100 GLN A CA 1
ATOM 799 C C . GLN A 1 100 ? 10.614 1.691 -13.711 1.00 94.00 100 GLN A C 1
ATOM 801 O O . GLN A 1 100 ? 10.953 2.763 -13.194 1.00 94.00 100 GLN A O 1
ATOM 806 N N . ILE A 1 101 ? 9.362 1.251 -13.664 1.00 94.19 101 ILE A N 1
ATOM 807 C CA . ILE A 1 101 ? 8.344 1.917 -12.849 1.00 94.19 101 ILE A CA 1
ATOM 808 C C . ILE A 1 101 ? 8.632 1.618 -11.376 1.00 94.19 101 ILE A C 1
ATOM 810 O O . ILE A 1 101 ? 8.680 0.461 -10.971 1.00 94.19 101 ILE A O 1
ATOM 814 N N . TYR A 1 102 ? 8.800 2.658 -10.558 1.00 92.31 102 TYR A N 1
ATOM 815 C CA . TYR A 1 102 ? 8.987 2.510 -9.105 1.00 92.31 102 TYR A CA 1
ATOM 816 C C . TYR A 1 102 ? 7.790 3.016 -8.296 1.00 92.31 102 TYR A C 1
ATOM 818 O O . TYR A 1 102 ? 7.731 2.812 -7.088 1.00 92.31 102 TYR A O 1
ATOM 826 N N . GLN A 1 103 ? 6.849 3.712 -8.938 1.00 92.31 103 GLN A N 1
ATOM 827 C CA . GLN A 1 103 ? 5.627 4.165 -8.289 1.00 92.31 103 GLN A CA 1
ATOM 828 C C . GLN A 1 103 ? 4.476 4.205 -9.288 1.00 92.31 103 GLN A C 1
ATOM 830 O O . GLN A 1 103 ? 4.570 4.816 -10.359 1.00 92.31 103 GLN A O 1
ATOM 835 N N . ASP A 1 104 ? 3.360 3.603 -8.893 1.00 92.19 104 ASP A N 1
ATOM 836 C CA . ASP A 1 104 ? 2.129 3.631 -9.666 1.00 92.19 104 ASP A CA 1
ATOM 837 C C . ASP A 1 104 ? 1.524 5.037 -9.752 1.00 92.19 104 ASP A C 1
ATOM 839 O O . ASP A 1 104 ? 1.534 5.830 -8.794 1.00 92.19 104 ASP A O 1
ATOM 843 N N . ARG A 1 105 ? 0.902 5.319 -10.898 1.00 88.88 105 ARG A N 1
ATOM 844 C CA . ARG A 1 105 ? 0.185 6.572 -11.144 1.00 88.88 105 ARG A CA 1
ATOM 845 C C . ARG A 1 105 ? -1.009 6.786 -10.206 1.00 88.88 105 ARG A C 1
ATOM 847 O O . ARG A 1 105 ? -1.614 5.847 -9.700 1.00 88.88 105 ARG A O 1
ATOM 854 N N . LYS A 1 106 ? -1.391 8.054 -10.005 1.00 82.94 106 LYS A N 1
ATOM 855 C CA . LYS A 1 106 ? -2.672 8.453 -9.385 1.00 82.94 106 LYS A CA 1
ATOM 856 C C . LYS A 1 106 ? -3.563 9.077 -10.461 1.00 82.94 106 LYS A C 1
ATOM 858 O O . LYS A 1 106 ? -3.239 10.150 -10.974 1.00 82.94 106 LYS A O 1
ATOM 863 N N . GLY A 1 107 ? -4.672 8.419 -10.794 1.00 83.00 107 GLY A N 1
ATOM 864 C CA . GLY A 1 107 ? -5.576 8.858 -11.861 1.00 83.00 107 GLY A CA 1
ATOM 865 C C . GLY A 1 107 ? -4.863 8.939 -13.215 1.00 83.00 107 GLY A C 1
ATOM 866 O O . GLY A 1 107 ? -4.195 7.996 -13.627 1.00 83.00 107 GLY A O 1
ATOM 867 N N . ILE A 1 108 ? -4.972 10.087 -13.886 1.00 85.31 108 ILE A N 1
ATOM 868 C CA . ILE A 1 108 ? -4.387 10.322 -15.220 1.00 85.31 108 ILE A CA 1
ATOM 869 C C . ILE A 1 108 ? -2.903 10.723 -15.202 1.00 85.31 108 ILE A C 1
ATOM 871 O O . ILE A 1 108 ? -2.323 10.967 -16.260 1.00 85.31 108 ILE A O 1
ATOM 875 N N . LYS A 1 109 ? -2.289 10.852 -14.017 1.00 90.44 109 LYS A N 1
ATOM 876 C CA . LYS A 1 109 ? -0.870 11.213 -13.904 1.00 90.44 109 LYS A CA 1
ATOM 877 C C . LYS A 1 109 ? 0.018 10.125 -14.537 1.00 90.44 109 LYS A C 1
ATOM 879 O O . LYS A 1 109 ? -0.397 8.969 -14.606 1.00 90.44 109 LYS A O 1
ATOM 884 N N . PRO A 1 110 ? 1.224 10.468 -15.014 1.00 94.38 110 PRO A N 1
ATOM 885 C CA . PRO A 1 110 ? 2.183 9.467 -15.468 1.00 94.38 110 PRO A CA 1
ATOM 886 C C . PRO A 1 110 ? 2.671 8.579 -14.311 1.00 94.38 110 PRO A C 1
ATOM 888 O O . PRO A 1 110 ? 2.613 8.978 -13.146 1.00 94.38 110 PRO A O 1
ATOM 891 N N . TYR A 1 111 ? 3.169 7.389 -14.645 1.00 95.88 111 TYR A N 1
ATOM 892 C CA . TYR A 1 111 ? 3.937 6.542 -13.729 1.00 95.88 111 TYR A CA 1
ATOM 893 C C . TYR A 1 111 ? 5.268 7.207 -13.374 1.00 95.88 111 TYR A C 1
ATOM 895 O O . TYR A 1 111 ? 5.860 7.870 -14.224 1.00 95.88 111 TYR A O 1
ATOM 903 N N . SER A 1 112 ? 5.766 7.013 -12.153 1.00 95.75 112 SER A N 1
ATOM 904 C CA . SER A 1 112 ? 7.098 7.510 -11.794 1.00 95.75 112 SER A CA 1
ATOM 905 C C . SER A 1 112 ? 8.152 6.455 -12.120 1.00 95.75 112 SER A C 1
ATOM 907 O O . SER A 1 112 ? 8.039 5.294 -11.717 1.00 95.75 112 SER A O 1
ATOM 909 N N . CYS A 1 113 ? 9.194 6.876 -12.829 1.00 96.25 113 CYS A N 1
ATOM 910 C CA . CYS A 1 113 ? 10.187 5.998 -13.428 1.00 96.25 113 CYS A CA 1
ATOM 911 C C . CYS A 1 113 ? 11.604 6.251 -12.885 1.00 96.25 113 CYS A C 1
ATOM 913 O O . CYS A 1 113 ? 11.994 7.391 -12.609 1.00 96.25 113 CYS A O 1
ATOM 915 N N . ASN A 1 114 ? 12.383 5.178 -12.760 1.00 95.31 114 ASN A N 1
ATOM 916 C CA . ASN A 1 114 ? 13.830 5.207 -12.569 1.00 95.31 114 ASN A CA 1
ATOM 917 C C . ASN A 1 114 ? 14.507 4.758 -13.863 1.00 95.31 114 ASN A C 1
ATOM 919 O O . ASN A 1 114 ? 13.985 3.897 -14.567 1.00 95.31 114 ASN A O 1
ATOM 923 N N . PHE A 1 115 ? 15.661 5.340 -14.172 1.00 96.19 115 PHE A N 1
ATOM 924 C CA . PHE A 1 115 ? 16.476 4.901 -15.298 1.00 96.19 115 PHE A CA 1
ATOM 925 C C . PHE A 1 115 ? 17.043 3.503 -15.021 1.00 96.19 115 PHE A C 1
ATOM 927 O O . PHE A 1 115 ? 17.467 3.231 -13.899 1.00 96.19 115 PHE A O 1
ATOM 934 N N . ILE A 1 116 ? 17.083 2.651 -16.043 1.00 92.94 116 ILE A N 1
ATOM 935 C CA . ILE A 1 116 ? 17.732 1.337 -16.009 1.00 92.94 116 ILE A CA 1
ATOM 936 C C . ILE A 1 116 ? 18.725 1.286 -17.166 1.00 92.94 116 ILE A C 1
ATOM 938 O O . ILE A 1 116 ? 18.388 1.655 -18.293 1.00 92.94 116 ILE A O 1
ATOM 942 N N . LYS A 1 117 ? 19.953 0.830 -16.913 1.00 91.44 117 LYS A N 1
ATOM 943 C CA . LYS A 1 117 ? 20.885 0.567 -18.009 1.00 91.44 117 LYS A CA 1
ATOM 944 C C . LYS A 1 117 ? 20.478 -0.710 -18.728 1.00 91.44 117 LYS A C 1
ATOM 946 O O . LYS A 1 117 ? 20.020 -1.657 -18.102 1.00 91.44 117 LYS A O 1
ATOM 951 N N . GLN A 1 118 ? 20.718 -0.770 -20.032 1.00 84.88 118 GLN A N 1
ATOM 952 C CA . GLN A 1 118 ? 20.391 -1.956 -20.824 1.00 84.88 118 GLN A CA 1
ATOM 953 C C . GLN A 1 118 ? 21.087 -3.233 -20.316 1.00 84.88 118 GLN A C 1
ATOM 955 O O . GLN A 1 118 ? 20.505 -4.306 -20.394 1.00 84.88 118 GLN A O 1
ATOM 960 N N . GLU A 1 119 ? 22.300 -3.127 -19.769 1.00 84.75 119 GLU A N 1
ATOM 961 C CA . GLU A 1 119 ? 23.025 -4.251 -19.150 1.00 84.75 119 GLU A CA 1
ATOM 962 C C . GLU A 1 119 ? 22.376 -4.762 -17.852 1.00 84.75 119 GLU A C 1
ATOM 964 O O . GLU A 1 119 ? 22.480 -5.945 -17.541 1.00 84.75 119 GLU A O 1
ATOM 969 N N . ASP A 1 120 ? 21.657 -3.890 -17.140 1.00 81.94 120 ASP A N 1
ATOM 970 C CA . ASP A 1 120 ? 20.921 -4.217 -15.914 1.00 81.94 120 ASP A CA 1
ATOM 971 C C . ASP A 1 120 ? 19.501 -4.730 -16.218 1.00 81.94 120 ASP A C 1
ATOM 973 O O . ASP A 1 120 ? 18.746 -5.085 -15.307 1.00 81.94 120 ASP A O 1
ATOM 977 N N . TYR A 1 121 ? 19.109 -4.765 -17.498 1.00 73.44 121 TYR A N 1
ATOM 978 C CA . TYR A 1 121 ? 17.839 -5.334 -17.924 1.00 73.44 121 TYR A CA 1
ATOM 979 C C . TYR A 1 121 ? 17.853 -6.848 -17.698 1.00 73.44 121 TYR A C 1
ATOM 981 O O . TYR A 1 121 ? 18.364 -7.624 -18.503 1.00 73.44 121 TYR A O 1
ATOM 989 N N . THR A 1 122 ? 17.248 -7.285 -16.598 1.00 65.12 122 THR A N 1
ATOM 990 C CA . THR A 1 122 ? 16.788 -8.669 -16.466 1.00 65.12 122 THR A CA 1
ATOM 991 C C . THR A 1 122 ? 15.416 -8.766 -17.115 1.00 65.12 122 THR A C 1
ATOM 993 O O . THR A 1 122 ? 14.603 -7.883 -16.839 1.00 65.12 122 THR A O 1
ATOM 996 N N . GLU A 1 123 ? 15.151 -9.797 -17.929 1.00 61.88 123 GLU A N 1
ATOM 997 C CA . GLU A 1 123 ? 13.847 -10.000 -18.585 1.00 61.88 123 GLU A CA 1
ATOM 998 C C . GLU A 1 123 ? 12.693 -9.682 -17.620 1.00 61.88 123 GLU A C 1
ATOM 1000 O O . GLU A 1 123 ? 12.545 -10.311 -16.573 1.00 61.88 123 GLU A O 1
ATOM 1005 N N . ASN A 1 124 ? 11.982 -8.603 -17.962 1.00 59.38 124 ASN A N 1
ATOM 1006 C CA . ASN A 1 124 ? 10.822 -7.996 -17.312 1.00 59.38 124 ASN A CA 1
ATOM 1007 C C . ASN A 1 124 ? 10.612 -8.350 -15.815 1.00 59.38 124 ASN A C 1
ATOM 1009 O O . ASN A 1 124 ? 9.869 -9.285 -15.501 1.00 59.38 124 ASN A O 1
ATOM 1013 N N . PRO A 1 125 ? 11.223 -7.610 -14.864 1.00 68.44 125 PRO A N 1
ATOM 1014 C CA . PRO A 1 125 ? 11.009 -7.853 -13.443 1.00 68.44 125 PRO A CA 1
ATOM 1015 C C . PRO A 1 125 ? 9.528 -7.661 -13.110 1.00 68.44 125 PRO A C 1
ATOM 1017 O O . PRO A 1 125 ? 8.968 -6.585 -13.301 1.00 68.44 125 PRO A O 1
ATOM 1020 N N . THR A 1 126 ? 8.884 -8.705 -12.597 1.00 83.62 126 THR A N 1
ATOM 1021 C CA . THR A 1 126 ? 7.501 -8.600 -12.132 1.00 83.62 126 THR A CA 1
ATOM 1022 C C . THR A 1 126 ? 7.444 -7.838 -10.811 1.00 83.62 126 THR A C 1
ATOM 1024 O O . THR A 1 126 ? 8.432 -7.774 -10.066 1.00 83.62 126 THR A O 1
ATOM 1027 N N . PHE A 1 127 ? 6.262 -7.322 -10.468 1.00 91.75 127 PHE A N 1
ATOM 1028 C CA . PHE A 1 127 ? 6.013 -6.764 -9.139 1.00 91.75 127 PHE A CA 1
ATOM 1029 C C . PHE A 1 127 ? 6.434 -7.727 -8.021 1.00 91.75 127 PHE A C 1
ATOM 1031 O O . PHE A 1 127 ? 6.998 -7.294 -7.025 1.00 91.75 127 PHE A O 1
ATOM 1038 N N . ILE A 1 128 ? 6.234 -9.037 -8.205 1.00 93.38 128 ILE A N 1
ATOM 1039 C CA . ILE A 1 128 ? 6.630 -10.068 -7.237 1.00 93.38 128 ILE A CA 1
ATOM 1040 C C . ILE A 1 128 ? 8.139 -10.006 -6.973 1.00 93.38 128 ILE A C 1
ATOM 1042 O O . ILE A 1 128 ? 8.556 -9.912 -5.823 1.00 93.38 128 ILE A O 1
ATOM 1046 N N . LYS A 1 129 ? 8.973 -9.996 -8.022 1.00 90.06 129 LYS A N 1
ATOM 1047 C CA . LYS A 1 129 ? 10.436 -9.908 -7.868 1.00 90.06 129 LYS A CA 1
ATOM 1048 C C . LYS A 1 129 ? 10.851 -8.597 -7.198 1.00 90.06 129 LYS A C 1
ATOM 1050 O O . LYS A 1 129 ? 11.726 -8.608 -6.335 1.00 90.06 129 LYS A O 1
ATOM 1055 N N . TYR A 1 130 ? 10.215 -7.486 -7.578 1.00 90.94 130 TYR A N 1
ATOM 1056 C CA . TYR A 1 130 ? 10.438 -6.190 -6.937 1.00 90.94 130 TYR A CA 1
ATOM 1057 C C . TYR A 1 130 ? 10.091 -6.237 -5.444 1.00 90.94 130 TYR A C 1
ATOM 1059 O O . TYR A 1 130 ? 10.907 -5.840 -4.616 1.00 90.94 130 TYR A O 1
ATOM 1067 N N . TYR A 1 131 ? 8.912 -6.750 -5.096 1.00 93.81 131 TYR A N 1
ATOM 1068 C CA . TYR A 1 131 ? 8.421 -6.803 -3.725 1.00 93.81 131 TYR A CA 1
ATOM 1069 C C . TYR A 1 131 ? 9.328 -7.667 -2.845 1.00 93.81 131 TYR A C 1
ATOM 1071 O O . TYR A 1 131 ? 9.810 -7.206 -1.812 1.00 93.81 131 TYR A O 1
ATOM 1079 N N . LEU A 1 132 ? 9.641 -8.883 -3.300 1.00 93.62 132 LEU A N 1
ATOM 1080 C CA . LEU A 1 132 ? 10.512 -9.799 -2.567 1.00 93.62 132 LEU A CA 1
ATOM 1081 C C . LEU A 1 132 ? 11.915 -9.210 -2.367 1.00 93.62 132 LEU A C 1
ATOM 1083 O O . LEU A 1 132 ? 12.447 -9.267 -1.268 1.00 93.62 132 LEU A O 1
ATOM 1087 N N . GLY A 1 133 ? 12.498 -8.587 -3.396 1.00 91.44 133 GLY A N 1
ATOM 1088 C CA . GLY A 1 133 ? 13.850 -8.027 -3.310 1.00 91.44 133 GLY A CA 1
ATOM 1089 C C . GLY A 1 133 ? 13.981 -6.765 -2.450 1.00 91.44 133 GLY A C 1
ATOM 1090 O O . GLY A 1 133 ? 15.090 -6.448 -2.029 1.00 91.44 133 GLY A O 1
ATOM 1091 N N . ASN A 1 134 ? 12.887 -6.032 -2.209 1.00 90.31 134 ASN A N 1
ATOM 1092 C CA . ASN A 1 134 ? 12.913 -4.786 -1.433 1.00 90.31 134 ASN A CA 1
ATOM 1093 C C . ASN A 1 134 ? 12.362 -4.933 -0.010 1.00 90.31 134 ASN A C 1
ATOM 1095 O O . ASN A 1 134 ? 12.735 -4.135 0.848 1.00 90.31 134 ASN A O 1
ATOM 1099 N N . TYR A 1 135 ? 11.467 -5.895 0.236 1.00 92.25 135 TYR A N 1
ATOM 1100 C CA . TYR A 1 135 ? 10.711 -5.966 1.494 1.00 92.25 135 TYR A CA 1
ATOM 1101 C C . TYR A 1 135 ? 10.798 -7.311 2.214 1.00 92.25 135 TYR A C 1
ATOM 1103 O O . TYR A 1 135 ? 10.375 -7.391 3.364 1.00 92.25 135 TYR A O 1
ATOM 1111 N N . CYS A 1 136 ? 11.307 -8.361 1.566 1.00 93.38 136 CYS A N 1
ATOM 1112 C CA . CYS A 1 136 ? 11.373 -9.698 2.148 1.00 93.38 136 CYS A CA 1
ATOM 1113 C C . CYS A 1 136 ? 12.818 -10.093 2.467 1.00 93.38 136 CYS A C 1
ATOM 1115 O O . CYS A 1 136 ? 13.741 -9.812 1.701 1.00 93.38 136 CYS A O 1
ATOM 1117 N N . ASP A 1 137 ? 12.992 -10.789 3.588 1.00 90.94 137 ASP A N 1
ATOM 1118 C CA . ASP A 1 137 ? 14.270 -11.370 3.992 1.00 90.94 137 ASP A CA 1
ATOM 1119 C C . ASP A 1 137 ? 14.493 -12.730 3.310 1.00 90.94 137 ASP A C 1
ATOM 1121 O O . ASP A 1 137 ? 13.565 -13.354 2.787 1.00 90.94 137 ASP A O 1
ATOM 1125 N N . SER A 1 138 ? 15.729 -13.235 3.344 1.00 88.25 138 SER A N 1
ATOM 1126 C CA . SER A 1 138 ? 16.096 -14.513 2.715 1.00 88.25 138 SER A CA 1
ATOM 1127 C C . SER A 1 138 ? 15.384 -15.742 3.295 1.00 88.25 138 SER A C 1
ATOM 1129 O O . SER A 1 138 ? 15.379 -16.789 2.655 1.00 88.25 138 SER A O 1
ATOM 1131 N N . ASP A 1 139 ? 14.839 -15.645 4.510 1.00 91.88 139 ASP A N 1
ATOM 1132 C CA . ASP A 1 139 ? 14.080 -16.708 5.177 1.00 91.88 139 ASP A CA 1
ATOM 1133 C C . ASP A 1 139 ? 12.559 -16.602 4.956 1.00 91.88 139 ASP A C 1
ATOM 11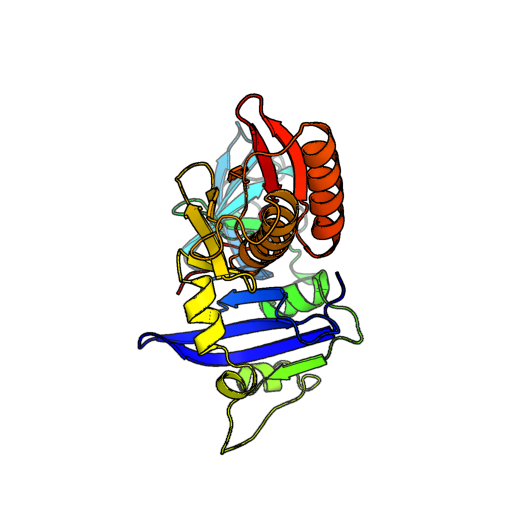35 O O . ASP A 1 139 ? 11.810 -17.409 5.504 1.00 91.88 139 ASP A O 1
ATOM 1139 N N . THR A 1 140 ? 12.102 -15.642 4.144 1.00 96.06 140 THR A N 1
ATOM 1140 C CA . THR A 1 140 ? 10.685 -15.492 3.787 1.00 96.06 140 THR A CA 1
ATOM 1141 C C . THR A 1 140 ? 10.209 -16.690 2.966 1.00 96.06 140 THR A C 1
ATOM 1143 O O . THR A 1 140 ? 10.714 -16.945 1.870 1.00 96.06 140 THR A O 1
ATOM 1146 N N . GLU A 1 141 ? 9.194 -17.406 3.450 1.00 96.81 141 GLU A N 1
ATOM 1147 C CA . GLU A 1 141 ? 8.549 -18.473 2.683 1.00 96.81 141 GLU A CA 1
ATOM 1148 C C . GLU A 1 141 ? 7.639 -17.861 1.610 1.00 96.81 141 GLU A C 1
ATOM 1150 O O . GLU A 1 141 ? 6.724 -17.100 1.919 1.00 96.81 141 GLU A O 1
ATOM 1155 N N . VAL A 1 142 ? 7.844 -18.218 0.343 1.00 97.88 142 VAL A N 1
ATOM 1156 C CA . VAL A 1 142 ? 6.944 -17.823 -0.749 1.00 97.88 142 VAL A CA 1
ATOM 1157 C C . VAL A 1 142 ? 6.162 -19.044 -1.209 1.00 97.88 142 VAL A C 1
ATOM 1159 O O . VAL A 1 142 ? 6.759 -20.057 -1.577 1.00 97.88 142 VAL A O 1
ATOM 1162 N N . ILE A 1 143 ? 4.834 -18.945 -1.193 1.00 98.00 143 ILE A N 1
ATOM 1163 C CA . ILE A 1 143 ? 3.908 -20.026 -1.535 1.00 98.00 143 ILE A CA 1
ATOM 1164 C C . ILE A 1 143 ? 3.007 -19.567 -2.678 1.00 98.00 143 ILE A C 1
ATOM 1166 O O . ILE A 1 143 ? 2.473 -18.457 -2.642 1.00 98.00 143 ILE A O 1
ATOM 1170 N N . THR A 1 144 ? 2.802 -20.420 -3.677 1.00 98.00 144 THR A N 1
ATOM 1171 C CA . THR A 1 144 ? 1.874 -20.130 -4.773 1.00 98.00 144 THR A CA 1
ATOM 1172 C C . THR A 1 144 ? 1.168 -21.377 -5.282 1.00 98.00 144 THR A C 1
ATOM 1174 O O . THR A 1 144 ? 1.745 -22.459 -5.274 1.00 98.00 144 THR A O 1
ATOM 1177 N N . ASP A 1 145 ? -0.075 -21.223 -5.732 1.00 96.94 145 ASP A N 1
ATOM 1178 C CA . ASP A 1 145 ? -0.836 -22.227 -6.485 1.00 96.94 145 ASP A CA 1
ATOM 1179 C C . ASP A 1 145 ? -0.895 -21.898 -7.989 1.00 96.94 145 ASP A C 1
ATOM 1181 O O . ASP A 1 145 ? -1.510 -22.622 -8.771 1.00 96.94 145 ASP A O 1
ATOM 1185 N N . MET A 1 146 ? -0.197 -20.843 -8.422 1.00 95.94 146 MET A N 1
ATOM 1186 C CA . MET A 1 146 ? -0.171 -20.379 -9.805 1.00 95.94 146 MET A CA 1
ATOM 1187 C C . MET A 1 146 ? 0.997 -21.012 -10.586 1.00 95.94 146 MET A C 1
ATOM 1189 O O . MET A 1 146 ? 2.158 -20.764 -10.238 1.00 95.94 146 MET A O 1
ATOM 1193 N N . PRO A 1 147 ? 0.735 -21.801 -11.650 1.00 95.00 147 PRO A N 1
ATOM 1194 C CA . PRO A 1 147 ? 1.789 -22.476 -12.411 1.00 95.00 147 PRO A CA 1
ATOM 1195 C C . PRO A 1 147 ? 2.801 -21.513 -13.038 1.00 95.00 147 PRO A C 1
ATOM 1197 O O . PRO A 1 147 ? 4.000 -21.739 -12.926 1.00 95.00 147 PRO A O 1
ATOM 1200 N N . ASP A 1 148 ? 2.338 -20.405 -13.623 1.00 93.50 148 ASP A N 1
ATOM 1201 C CA . ASP A 1 148 ? 3.193 -19.401 -14.270 1.00 93.50 148 ASP A CA 1
ATOM 1202 C C . ASP A 1 148 ? 4.175 -18.751 -13.282 1.00 93.50 148 ASP A C 1
ATOM 1204 O O . ASP A 1 148 ? 5.331 -18.496 -13.619 1.00 93.50 148 ASP A O 1
ATOM 1208 N N . ILE A 1 149 ? 3.739 -18.528 -12.037 1.00 94.06 149 ILE A N 1
ATOM 1209 C CA . ILE A 1 149 ? 4.591 -17.978 -10.977 1.00 94.06 149 ILE A CA 1
ATOM 1210 C C . ILE A 1 149 ? 5.618 -19.006 -10.494 1.00 94.06 149 ILE A C 1
ATOM 1212 O O . ILE A 1 149 ? 6.777 -18.648 -10.277 1.00 94.06 149 ILE A O 1
ATOM 1216 N N . HIS A 1 150 ? 5.224 -20.273 -10.338 1.00 95.00 150 HIS A N 1
ATOM 1217 C CA . HIS A 1 150 ? 6.150 -21.326 -9.918 1.00 95.00 150 HIS A CA 1
ATOM 1218 C C . HIS A 1 150 ? 7.168 -21.681 -11.011 1.00 95.00 150 HIS A C 1
ATOM 1220 O O . HIS A 1 150 ? 8.350 -21.835 -10.716 1.00 95.00 150 HIS A O 1
ATOM 1226 N N . GLU A 1 151 ? 6.754 -21.747 -12.277 1.00 93.62 151 GLU A N 1
ATOM 1227 C CA . GLU A 1 151 ? 7.657 -21.968 -13.413 1.00 93.62 151 GLU A CA 1
ATOM 1228 C C . GLU A 1 151 ? 8.692 -20.843 -13.539 1.00 93.62 151 GLU A C 1
ATOM 1230 O O . GLU A 1 151 ? 9.874 -21.110 -13.767 1.00 93.62 151 GLU A O 1
ATOM 1235 N N . ALA A 1 152 ? 8.273 -19.591 -13.323 1.00 90.56 152 ALA A N 1
ATOM 1236 C CA . ALA A 1 152 ? 9.174 -18.442 -13.317 1.00 90.56 152 ALA A CA 1
ATOM 1237 C C . ALA A 1 152 ? 10.170 -18.471 -12.144 1.00 90.56 152 ALA A C 1
ATOM 1239 O O . ALA A 1 152 ? 11.269 -17.923 -12.257 1.00 90.56 152 ALA A O 1
ATOM 1240 N N . ASN A 1 153 ? 9.809 -19.091 -11.014 1.00 91.38 153 ASN A N 1
ATOM 1241 C CA . ASN A 1 153 ? 10.719 -19.274 -9.889 1.00 91.38 153 ASN A CA 1
ATOM 1242 C C . ASN A 1 153 ? 10.473 -20.593 -9.126 1.00 91.38 153 ASN A C 1
ATOM 1244 O O . ASN A 1 153 ? 9.743 -20.611 -8.127 1.00 91.38 153 ASN A O 1
ATOM 1248 N N . PRO A 1 154 ? 11.163 -21.683 -9.518 1.00 92.38 154 PRO A N 1
ATOM 1249 C CA . PRO A 1 154 ? 10.975 -23.006 -8.916 1.00 92.38 154 PRO A CA 1
ATOM 1250 C C . PRO A 1 154 ? 11.379 -23.112 -7.439 1.00 92.38 154 PRO A C 1
ATOM 1252 O O . PRO A 1 154 ? 11.119 -24.134 -6.808 1.00 92.38 154 PRO A O 1
ATOM 1255 N N . SER A 1 155 ? 12.040 -22.089 -6.879 1.00 92.62 155 SER A N 1
ATOM 1256 C CA . SER A 1 155 ? 12.349 -22.041 -5.442 1.00 92.62 155 SER A CA 1
ATOM 1257 C C . SER A 1 155 ? 11.128 -21.728 -4.574 1.00 92.62 155 SER A C 1
ATOM 1259 O O . SER A 1 155 ? 11.142 -22.024 -3.380 1.00 92.62 155 SER A O 1
ATOM 1261 N N . PHE A 1 156 ? 10.068 -21.157 -5.155 1.00 95.88 156 PHE A N 1
ATOM 1262 C CA . PHE A 1 156 ? 8.818 -20.927 -4.441 1.00 95.88 156 PHE A CA 1
ATOM 1263 C C . PHE A 1 156 ? 8.111 -22.252 -4.183 1.00 95.88 156 PHE A C 1
ATOM 1265 O O . PHE A 1 156 ? 8.057 -23.127 -5.049 1.00 95.88 156 PHE A O 1
ATOM 1272 N N . ARG A 1 157 ? 7.521 -22.391 -2.997 1.00 97.50 157 ARG A N 1
ATOM 1273 C CA . ARG A 1 157 ? 6.756 -23.578 -2.638 1.00 97.50 157 ARG A CA 1
ATOM 1274 C C . ARG A 1 157 ? 5.484 -23.634 -3.477 1.00 97.50 157 ARG A C 1
ATOM 1276 O O . ARG A 1 157 ? 4.576 -22.824 -3.291 1.00 97.50 157 ARG A O 1
ATOM 1283 N N . TYR A 1 158 ? 5.406 -24.625 -4.357 1.00 97.81 158 TYR A N 1
ATOM 1284 C CA . TYR A 1 158 ? 4.190 -24.886 -5.110 1.00 97.81 158 TYR A CA 1
ATOM 1285 C C . TYR A 1 158 ? 3.167 -25.604 -4.230 1.00 97.81 158 TYR A C 1
ATOM 1287 O O . TYR A 1 158 ? 3.464 -26.632 -3.614 1.00 97.81 158 TYR A O 1
ATOM 1295 N N . TYR A 1 159 ? 1.975 -25.032 -4.135 1.00 97.56 159 TYR A N 1
ATOM 1296 C CA . TYR A 1 159 ? 0.864 -25.582 -3.382 1.00 97.56 159 TYR A CA 1
ATOM 1297 C C . TYR A 1 159 ? -0.128 -26.236 -4.340 1.00 97.56 159 TYR A C 1
ATOM 1299 O O . TYR A 1 159 ? -0.634 -25.591 -5.255 1.00 97.56 159 TYR A O 1
ATOM 1307 N N . ILE A 1 160 ? -0.408 -27.516 -4.108 1.00 94.00 160 ILE A N 1
ATOM 1308 C CA . ILE A 1 160 ? -1.387 -28.295 -4.865 1.00 94.00 160 ILE A CA 1
ATOM 1309 C C . ILE A 1 160 ? -2.274 -29.012 -3.851 1.00 94.00 160 ILE A C 1
ATOM 1311 O O . ILE A 1 160 ? -1.790 -29.855 -3.095 1.00 94.00 160 ILE A O 1
ATOM 1315 N N . ASP A 1 161 ? -3.559 -28.680 -3.847 1.00 93.56 161 ASP A N 1
ATOM 1316 C CA . ASP A 1 161 ? -4.591 -29.373 -3.080 1.00 93.56 161 ASP A CA 1
ATOM 1317 C C . ASP A 1 161 ? -5.929 -29.219 -3.815 1.00 93.56 161 ASP A C 1
ATOM 1319 O O . ASP A 1 161 ? -6.410 -28.104 -4.022 1.00 93.56 161 ASP A O 1
ATOM 1323 N N . ASP A 1 162 ? -6.528 -30.339 -4.224 1.00 88.50 162 ASP A N 1
ATOM 1324 C CA . ASP A 1 162 ? -7.787 -30.345 -4.982 1.00 88.50 162 ASP A CA 1
ATOM 1325 C C . ASP A 1 162 ? -9.002 -29.939 -4.127 1.00 88.50 162 ASP A C 1
ATOM 1327 O O . ASP A 1 162 ? -10.069 -29.623 -4.657 1.00 88.50 162 ASP A O 1
ATOM 1331 N N . SER A 1 163 ? -8.873 -29.987 -2.799 1.00 93.62 163 SER A N 1
ATOM 1332 C CA . SER A 1 163 ? -9.971 -29.781 -1.851 1.00 93.62 163 SER A CA 1
ATOM 1333 C C . SER A 1 163 ? -9.978 -28.394 -1.209 1.00 93.62 163 SER A C 1
ATOM 1335 O O . SER A 1 163 ? -11.039 -27.917 -0.796 1.00 93.62 163 SER A O 1
ATOM 1337 N N . LEU A 1 164 ? -8.821 -27.733 -1.131 1.00 95.19 164 LEU A N 1
ATOM 1338 C CA . LEU A 1 164 ? -8.661 -26.463 -0.434 1.00 95.19 164 LEU A CA 1
ATOM 1339 C C . LEU A 1 164 ? -7.673 -25.559 -1.176 1.00 95.19 164 LEU A C 1
ATOM 1341 O O . LEU A 1 164 ? -6.474 -25.739 -1.065 1.00 95.19 164 LEU A O 1
ATOM 1345 N N . SER A 1 165 ? -8.157 -24.550 -1.900 1.00 96.19 165 SER A N 1
ATOM 1346 C CA . SER A 1 165 ? -7.279 -23.568 -2.560 1.00 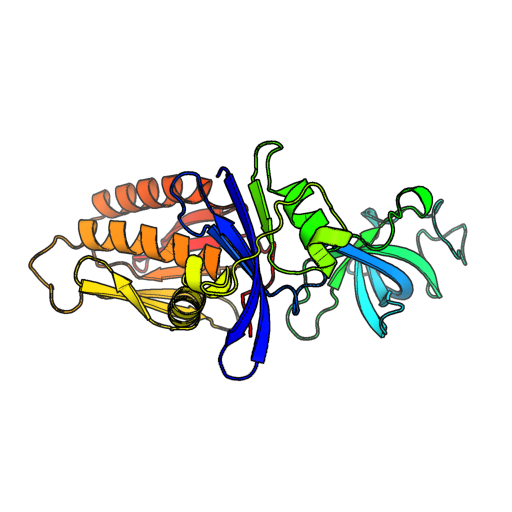96.19 165 SER A CA 1
ATOM 1347 C C . SER A 1 165 ? -6.538 -22.675 -1.557 1.00 96.19 165 SER A C 1
ATOM 1349 O O . SER A 1 165 ? -7.034 -22.454 -0.447 1.00 96.19 165 SER A O 1
ATOM 1351 N N . LEU A 1 166 ? -5.404 -22.069 -1.956 1.00 96.69 166 LEU A N 1
ATOM 1352 C CA . LEU A 1 166 ? -4.709 -21.081 -1.111 1.00 96.69 166 LEU A CA 1
ATOM 1353 C C . LEU A 1 166 ? -5.624 -19.909 -0.755 1.00 96.69 166 LEU A C 1
ATOM 1355 O O . LEU A 1 166 ? -5.633 -19.451 0.387 1.00 96.69 166 LEU A O 1
ATOM 1359 N N . TRP A 1 167 ? -6.441 -19.468 -1.713 1.00 97.00 167 TRP A N 1
ATOM 1360 C CA . TRP A 1 167 ? -7.448 -18.436 -1.498 1.00 97.00 167 TRP A CA 1
ATOM 1361 C C . TRP A 1 167 ? -8.354 -18.726 -0.292 1.00 97.00 167 TRP A C 1
ATOM 1363 O O . TRP A 1 167 ? -8.580 -17.858 0.555 1.00 97.00 167 TRP A O 1
ATOM 1373 N N . ASN A 1 168 ? -8.853 -19.962 -0.193 1.00 96.69 168 ASN A N 1
ATOM 1374 C CA . ASN A 1 168 ? -9.726 -20.390 0.896 1.00 96.69 168 ASN A CA 1
ATOM 1375 C C . ASN A 1 168 ? -8.944 -20.687 2.179 1.00 96.69 168 ASN A C 1
ATOM 1377 O O . ASN A 1 168 ? -9.399 -20.305 3.257 1.00 96.69 168 ASN A O 1
ATOM 1381 N N . LEU A 1 169 ? -7.766 -21.311 2.070 1.00 96.50 169 LEU A N 1
ATOM 1382 C CA . LEU A 1 169 ? -6.880 -21.613 3.197 1.00 96.50 169 LEU A CA 1
ATOM 1383 C C . LEU A 1 169 ? -6.524 -20.349 3.994 1.00 96.50 169 LEU A C 1
ATOM 1385 O O . LEU A 1 169 ? -6.546 -20.375 5.222 1.00 96.50 169 LEU A O 1
ATOM 1389 N N . TYR A 1 170 ? -6.254 -19.242 3.299 1.00 96.44 170 TYR A N 1
ATOM 1390 C CA . TYR A 1 170 ? -5.925 -17.948 3.907 1.00 96.44 170 TYR A CA 1
ATOM 1391 C C . TYR A 1 170 ? -7.137 -17.017 4.076 1.00 96.44 170 TYR A C 1
ATOM 1393 O O . TYR A 1 170 ? -6.986 -15.873 4.501 1.00 96.44 170 TYR A O 1
ATOM 1401 N N . GLY A 1 171 ? -8.353 -17.487 3.774 1.00 96.88 171 GLY A N 1
ATOM 1402 C CA . GLY A 1 171 ? -9.591 -16.737 4.000 1.00 96.88 171 GLY A CA 1
ATOM 1403 C C . GLY A 1 171 ? -9.674 -15.410 3.237 1.00 96.88 171 GLY A C 1
ATOM 1404 O O . GLY A 1 171 ? -10.234 -14.440 3.759 1.00 96.88 171 GLY A O 1
ATOM 1405 N N . LEU A 1 172 ? -9.131 -15.349 2.015 1.00 97.25 172 LEU A N 1
ATOM 1406 C CA . LEU A 1 172 ? -8.941 -14.092 1.284 1.00 97.25 172 LEU A CA 1
ATOM 1407 C C . LEU A 1 172 ? -10.254 -13.391 0.921 1.00 97.25 172 LEU A C 1
ATOM 1409 O O . LEU A 1 172 ? -10.300 -12.167 0.958 1.00 97.25 172 LEU A O 1
ATOM 1413 N N . THR A 1 173 ? -11.347 -14.125 0.682 1.00 97.06 173 THR A N 1
ATOM 1414 C CA . THR A 1 173 ? -12.676 -13.512 0.480 1.00 97.06 173 THR A CA 1
ATOM 1415 C C . THR A 1 173 ? -13.079 -12.650 1.674 1.00 97.06 173 THR A C 1
ATOM 1417 O O . THR A 1 173 ? -13.443 -11.494 1.505 1.00 97.06 173 THR A O 1
ATOM 1420 N N . LYS A 1 174 ? -12.937 -13.176 2.898 1.00 96.19 174 LYS A N 1
ATOM 1421 C CA . LYS A 1 174 ? -13.282 -12.439 4.120 1.00 96.19 174 LYS A CA 1
ATOM 1422 C C . LYS A 1 174 ? -12.334 -11.263 4.354 1.00 96.19 174 LYS A C 1
ATOM 1424 O O . LYS A 1 174 ? -12.760 -10.220 4.843 1.00 96.19 174 LYS A O 1
ATOM 1429 N N . LEU A 1 175 ? -11.049 -11.431 4.031 1.00 96.06 175 LEU A N 1
ATOM 1430 C CA . LEU A 1 175 ? -10.082 -10.336 4.086 1.00 96.06 175 LEU A CA 1
ATOM 1431 C C . LEU A 1 175 ? -10.498 -9.198 3.140 1.00 96.06 175 LEU A C 1
ATOM 1433 O O . LEU A 1 175 ? -10.537 -8.048 3.570 1.00 96.06 175 LEU A O 1
ATOM 1437 N N . LEU A 1 176 ? -10.873 -9.523 1.899 1.00 96.69 176 LEU A N 1
ATOM 1438 C CA . LEU A 1 176 ? -11.362 -8.562 0.909 1.00 96.69 176 LEU A CA 1
ATOM 1439 C C . LEU A 1 176 ? -12.668 -7.892 1.344 1.00 96.69 176 LEU A C 1
ATOM 1441 O O . LEU A 1 176 ? -12.757 -6.669 1.288 1.00 96.69 176 LEU A O 1
ATOM 1445 N N . ASP A 1 177 ? -13.642 -8.649 1.851 1.00 95.94 177 ASP A N 1
ATOM 1446 C CA . ASP A 1 177 ? -14.892 -8.085 2.376 1.00 95.94 177 ASP A CA 1
ATOM 1447 C C . ASP A 1 177 ? -14.608 -7.018 3.449 1.00 95.94 177 ASP A C 1
ATOM 1449 O O . ASP A 1 177 ? -15.186 -5.927 3.436 1.00 95.94 177 ASP A O 1
ATOM 1453 N N . ASN A 1 178 ? -13.664 -7.301 4.354 1.00 94.44 178 ASN A N 1
ATOM 1454 C CA . ASN A 1 178 ? -13.274 -6.381 5.420 1.00 94.44 178 ASN A CA 1
ATOM 1455 C C . ASN A 1 178 ? -12.563 -5.130 4.882 1.00 94.44 178 ASN A C 1
ATOM 1457 O O . ASN A 1 178 ? -12.945 -4.012 5.230 1.00 94.44 178 ASN A O 1
ATOM 1461 N N . ILE A 1 179 ? -11.550 -5.292 4.024 1.00 94.38 179 ILE A N 1
ATOM 1462 C CA . ILE A 1 179 ? -10.756 -4.154 3.535 1.00 94.38 179 ILE A CA 1
ATOM 1463 C C . ILE A 1 179 ? -11.514 -3.290 2.516 1.00 94.38 179 ILE A C 1
ATOM 1465 O O . ILE A 1 179 ? -11.224 -2.102 2.370 1.00 94.38 179 ILE A O 1
ATOM 1469 N N . CYS A 1 180 ? -12.511 -3.855 1.830 1.00 93.94 180 CYS A N 1
ATOM 1470 C CA . CYS A 1 180 ? -13.409 -3.116 0.945 1.00 93.94 180 CYS A CA 1
ATOM 1471 C C . CYS A 1 180 ? -14.560 -2.447 1.704 1.00 93.94 180 CYS A C 1
ATOM 1473 O O . CYS A 1 180 ? -15.144 -1.481 1.208 1.00 93.94 180 CYS A O 1
ATOM 1475 N N . SER A 1 181 ? -14.879 -2.915 2.912 1.00 95.62 181 SER A N 1
ATOM 1476 C CA . SER A 1 181 ? -15.855 -2.267 3.783 1.00 95.62 181 SER A CA 1
ATOM 1477 C C . SER A 1 181 ? -15.336 -0.922 4.286 1.00 95.62 181 SER A C 1
ATOM 1479 O O . SER A 1 181 ? -14.183 -0.772 4.689 1.00 95.62 181 SER A O 1
ATOM 1481 N N . ARG A 1 182 ? -16.221 0.074 4.343 1.00 96.31 182 ARG A N 1
ATOM 1482 C CA . ARG A 1 182 ? -15.948 1.362 4.998 1.00 96.31 182 ARG A CA 1
ATOM 1483 C C . ARG A 1 182 ? -15.796 1.223 6.522 1.00 96.31 182 ARG A C 1
ATOM 1485 O O . ARG A 1 182 ? -15.164 2.061 7.154 1.00 96.31 182 ARG A O 1
ATOM 1492 N N . ILE A 1 183 ? -16.411 0.197 7.106 1.00 97.06 183 ILE A N 1
ATOM 1493 C CA . ILE A 1 183 ? -16.481 -0.036 8.551 1.00 97.06 183 ILE A CA 1
ATOM 1494 C C . ILE A 1 183 ? -15.586 -1.224 8.900 1.00 97.06 183 ILE A C 1
ATOM 1496 O O . ILE A 1 183 ? -15.774 -2.308 8.345 1.00 97.06 183 ILE A O 1
ATOM 1500 N N . CYS A 1 184 ? -14.677 -1.037 9.855 1.00 96.69 184 CYS A N 1
ATOM 1501 C CA . CYS A 1 184 ? -13.903 -2.113 10.471 1.00 96.69 184 CYS A CA 1
ATOM 1502 C C . CYS A 1 184 ? -14.334 -2.274 11.934 1.00 96.69 184 CYS A C 1
ATOM 1504 O O . CYS A 1 184 ? -14.324 -1.320 12.711 1.00 96.69 184 CYS A O 1
ATOM 1506 N N . HIS A 1 185 ? -14.783 -3.473 12.305 1.00 95.12 185 HIS A N 1
ATOM 1507 C CA . HIS A 1 185 ? -15.295 -3.756 13.644 1.00 95.12 185 HIS A CA 1
ATOM 1508 C C . HIS A 1 185 ? -14.164 -4.032 14.636 1.00 95.12 185 HIS A C 1
ATOM 1510 O O . HIS A 1 185 ? -13.265 -4.824 14.363 1.00 95.12 185 HIS A O 1
ATOM 1516 N N . LEU A 1 186 ? -14.268 -3.434 15.821 1.00 94.25 186 LEU A N 1
ATOM 1517 C CA . LEU A 1 186 ? -13.360 -3.677 16.938 1.00 94.25 186 LEU A CA 1
ATOM 1518 C C . LEU A 1 186 ? -13.820 -4.914 17.729 1.00 94.25 186 LEU A C 1
ATOM 1520 O O . LEU A 1 186 ? -15.021 -5.184 17.842 1.00 94.25 186 LEU A O 1
ATOM 1524 N N . LYS A 1 187 ? -12.882 -5.658 18.321 1.00 89.12 187 LYS A N 1
ATOM 1525 C CA . LYS A 1 187 ? -13.139 -6.812 19.205 1.00 89.12 187 LYS A CA 1
ATOM 1526 C C . LYS A 1 187 ? -13.978 -6.403 20.414 1.00 89.12 187 LYS A C 1
ATOM 1528 O O . LYS A 1 187 ? -14.816 -7.179 20.870 1.00 89.12 187 LYS A O 1
ATOM 1533 N N . SER A 1 188 ? -13.803 -5.175 20.899 1.00 87.69 188 SER A N 1
ATOM 1534 C CA . SER A 1 188 ? -14.639 -4.578 21.947 1.00 87.69 188 SER A CA 1
ATOM 1535 C C . SER A 1 188 ? -16.084 -4.288 21.536 1.00 87.69 188 SER A C 1
ATOM 1537 O O . SER A 1 188 ? -16.873 -3.864 22.377 1.00 87.69 188 SER A O 1
ATOM 1539 N N . GLY A 1 189 ? -16.480 -4.495 20.277 1.00 88.56 189 GLY A N 1
ATOM 1540 C CA . GLY A 1 189 ? -17.829 -4.199 19.782 1.00 88.56 189 GLY A CA 1
ATOM 1541 C C . GLY A 1 189 ? -18.044 -2.748 19.335 1.00 88.56 189 GLY A C 1
ATOM 1542 O O . GLY A 1 189 ? -19.165 -2.391 18.956 1.00 88.56 189 GLY A O 1
ATOM 1543 N N . GLY A 1 190 ? -16.990 -1.927 19.364 1.00 93.31 190 GLY A N 1
ATOM 1544 C CA . GLY A 1 190 ? -16.913 -0.672 18.620 1.00 93.31 190 GLY A CA 1
ATOM 1545 C C . GLY A 1 190 ? -16.634 -0.892 17.127 1.00 93.31 190 GLY A C 1
ATOM 1546 O O . GLY A 1 190 ? -16.684 -2.013 16.614 1.00 93.31 190 GLY A O 1
ATOM 1547 N N . ASN A 1 191 ? -16.356 0.186 16.408 1.00 96.38 191 ASN A N 1
ATOM 1548 C CA . ASN A 1 191 ? -15.871 0.155 15.032 1.00 96.38 191 ASN A CA 1
ATOM 1549 C C . ASN A 1 191 ? -15.094 1.430 14.697 1.00 96.38 191 ASN A C 1
ATOM 1551 O O . ASN A 1 191 ? -15.272 2.457 15.352 1.00 96.38 191 ASN A O 1
ATOM 1555 N N . ILE A 1 192 ? -14.275 1.351 13.654 1.00 98.06 192 ILE A N 1
ATOM 1556 C CA . ILE A 1 192 ? -13.732 2.514 12.963 1.00 98.06 192 ILE A CA 1
ATOM 1557 C C . ILE A 1 192 ? -14.389 2.660 11.594 1.00 98.06 192 ILE A C 1
ATOM 1559 O O . ILE A 1 192 ? -14.726 1.667 10.940 1.00 98.06 192 ILE A O 1
ATOM 1563 N N . VAL A 1 193 ? -14.560 3.901 11.157 1.00 98.31 193 VAL A N 1
ATOM 1564 C CA . VAL A 1 193 ? -15.156 4.253 9.870 1.00 98.31 193 VAL A CA 1
ATOM 1565 C C . VAL A 1 193 ? -14.119 4.995 9.038 1.00 98.31 193 VAL A C 1
ATOM 1567 O O . VAL A 1 193 ? -13.671 6.063 9.432 1.00 98.31 193 VAL A O 1
ATOM 1570 N N . ILE A 1 194 ? -13.742 4.438 7.888 1.00 98.31 194 ILE A N 1
ATOM 1571 C CA . ILE A 1 194 ? -12.643 4.937 7.051 1.00 98.31 194 ILE A CA 1
ATOM 1572 C C . ILE A 1 194 ? -13.217 5.630 5.812 1.00 98.31 194 ILE A C 1
ATOM 1574 O O . ILE A 1 194 ? -13.846 4.988 4.973 1.00 98.31 194 ILE A O 1
ATOM 1578 N N . GLU A 1 195 ? -12.983 6.932 5.668 1.00 97.06 195 GLU A N 1
ATOM 1579 C CA . GLU A 1 195 ? -13.479 7.757 4.564 1.00 97.06 195 GLU A CA 1
ATOM 1580 C C . GLU A 1 195 ? -12.341 8.404 3.764 1.00 97.06 195 GLU A C 1
ATOM 1582 O O . GLU A 1 195 ? -11.739 9.385 4.211 1.00 97.06 195 GLU A O 1
ATOM 1587 N N . PRO A 1 196 ? -12.051 7.913 2.548 1.00 94.19 196 PRO A N 1
ATOM 1588 C CA . PRO A 1 196 ? -11.158 8.617 1.644 1.00 94.19 196 PRO A CA 1
ATOM 1589 C C . PRO A 1 196 ? -11.847 9.862 1.063 1.00 94.19 196 PRO A C 1
ATOM 1591 O O . PRO A 1 196 ? -12.988 9.810 0.606 1.00 94.19 196 PRO A O 1
ATOM 1594 N N . THR A 1 197 ? -11.121 10.976 1.017 1.00 93.62 197 THR A N 1
ATOM 1595 C CA . THR A 1 197 ? -11.490 12.191 0.273 1.00 93.62 197 THR A CA 1
ATOM 1596 C C . THR A 1 197 ? -10.477 12.439 -0.851 1.00 93.62 197 THR A C 1
ATOM 1598 O O . THR A 1 197 ? -9.551 11.654 -1.062 1.00 93.62 197 THR A O 1
ATOM 1601 N N . GLU A 1 198 ? -10.614 13.540 -1.593 1.00 87.94 198 GLU A N 1
ATOM 1602 C CA . GLU A 1 198 ? -9.660 13.888 -2.654 1.00 87.94 198 GLU A CA 1
ATOM 1603 C C . GLU A 1 198 ? -8.229 14.109 -2.119 1.00 87.94 198 GLU A C 1
ATOM 1605 O O . GLU A 1 198 ? -7.244 13.661 -2.729 1.00 87.94 198 GLU A O 1
ATOM 1610 N N . ALA A 1 199 ? -8.126 14.798 -0.978 1.00 89.81 199 ALA A N 1
ATOM 1611 C CA . ALA A 1 199 ? -6.866 15.285 -0.423 1.00 89.81 199 ALA A CA 1
ATOM 1612 C C . ALA A 1 199 ? -6.338 14.437 0.744 1.00 89.81 199 ALA A C 1
ATOM 1614 O O . ALA A 1 199 ? -5.123 14.301 0.890 1.00 89.81 199 ALA A O 1
ATOM 1615 N N . LEU A 1 200 ? -7.232 13.878 1.563 1.00 96.12 200 LEU A N 1
ATOM 1616 C CA . LEU A 1 200 ? -6.892 13.180 2.806 1.00 96.12 200 LEU A CA 1
ATOM 1617 C C . LEU A 1 200 ? -7.855 12.028 3.105 1.00 96.12 200 LEU A C 1
ATOM 1619 O O . LEU A 1 200 ? -8.931 11.946 2.517 1.00 96.12 200 LEU A O 1
ATOM 1623 N N . THR A 1 201 ? -7.488 11.148 4.030 1.00 98.06 201 THR A N 1
ATOM 1624 C CA . THR A 1 201 ? -8.383 10.105 4.559 1.00 98.06 201 THR A CA 1
ATOM 1625 C C . THR A 1 201 ? -8.757 10.428 5.999 1.00 98.06 201 THR A C 1
ATOM 1627 O O . THR A 1 201 ? -7.883 10.784 6.785 1.00 98.06 201 THR A O 1
ATOM 1630 N N . VAL A 1 202 ? -10.035 10.303 6.347 1.00 98.31 202 VAL A N 1
ATOM 1631 C CA . VAL A 1 202 ? -10.530 10.464 7.721 1.00 98.31 202 VAL A CA 1
ATOM 1632 C C . VAL A 1 202 ? -10.878 9.093 8.293 1.00 98.31 202 VAL A C 1
ATOM 1634 O O . VAL A 1 202 ? -11.447 8.261 7.590 1.00 98.31 202 VAL A O 1
ATOM 1637 N N . ILE A 1 203 ? -10.528 8.850 9.553 1.00 98.62 203 ILE A N 1
ATOM 1638 C CA . ILE A 1 203 ? -10.895 7.646 10.301 1.00 98.62 203 ILE A CA 1
ATOM 1639 C C . ILE A 1 203 ? -11.625 8.082 11.570 1.00 98.62 203 ILE A C 1
ATOM 1641 O O . ILE A 1 203 ? -11.036 8.760 12.402 1.00 98.62 203 ILE A O 1
ATOM 1645 N N . ASP A 1 204 ? -12.886 7.693 11.716 1.00 98.38 204 ASP A N 1
ATOM 1646 C CA . ASP A 1 204 ? -13.732 8.022 12.872 1.00 98.38 204 ASP A CA 1
ATOM 1647 C C . ASP A 1 204 ? -13.906 6.809 13.793 1.00 98.38 204 ASP A C 1
ATOM 1649 O O . ASP A 1 204 ? -14.110 5.693 13.306 1.00 98.38 204 ASP A O 1
ATOM 1653 N N . VAL A 1 205 ? -13.826 7.008 15.113 1.00 97.81 205 VAL A N 1
ATOM 1654 C CA . VAL A 1 205 ? -13.924 5.931 16.111 1.00 97.81 205 VAL A CA 1
ATOM 1655 C C . VAL A 1 205 ? -15.264 5.947 16.837 1.00 97.81 205 VAL A C 1
ATOM 1657 O O . VAL A 1 205 ? -15.600 6.866 17.580 1.00 97.81 205 VAL A O 1
ATOM 1660 N N . ASN A 1 206 ? -15.985 4.829 16.744 1.00 94.38 206 ASN A N 1
ATOM 1661 C CA . ASN A 1 206 ? -17.259 4.619 17.417 1.00 94.38 206 ASN A CA 1
ATOM 1662 C C . ASN A 1 206 ? -17.159 3.501 18.462 1.00 94.38 206 ASN A C 1
ATOM 1664 O O . ASN A 1 206 ? -16.890 2.348 18.139 1.00 94.38 206 ASN A O 1
ATOM 1668 N N . SER A 1 207 ? -17.492 3.794 19.722 1.00 86.00 207 SER A N 1
ATOM 1669 C CA . SER A 1 207 ? -17.522 2.790 20.811 1.00 86.00 207 SER A CA 1
ATOM 1670 C C . SER A 1 207 ? -18.704 1.805 20.741 1.00 86.00 207 SER A C 1
ATOM 1672 O O . SER A 1 207 ? -18.761 0.831 21.497 1.00 86.00 207 SER A O 1
ATOM 1674 N N . GLY A 1 208 ? -19.648 2.020 19.819 1.00 82.81 208 GLY A N 1
ATOM 1675 C CA . GLY A 1 208 ? -20.737 1.087 19.523 1.00 82.81 208 GLY A CA 1
ATOM 1676 C C . GLY A 1 208 ? -21.635 0.757 20.725 1.00 82.81 208 GLY A C 1
ATOM 1677 O O . GLY A 1 208 ? -21.893 1.584 21.599 1.00 82.81 208 GLY A O 1
ATOM 1678 N N . LYS A 1 209 ? -22.140 -0.485 20.771 1.00 66.56 209 LYS A N 1
ATOM 1679 C CA . LYS A 1 209 ? -23.107 -0.959 21.789 1.00 66.56 209 LYS A CA 1
ATOM 1680 C C . LYS A 1 209 ? -22.521 -1.101 23.204 1.00 66.56 209 LYS A C 1
ATOM 1682 O O . LYS A 1 209 ? -23.265 -1.415 24.131 1.00 66.56 209 LYS A O 1
ATOM 1687 N N . ASN A 1 210 ? -21.217 -0.894 23.378 1.00 63.12 210 ASN A N 1
ATOM 1688 C CA . ASN A 1 210 ? -20.526 -1.011 24.664 1.00 63.12 210 ASN A CA 1
ATOM 1689 C C . ASN A 1 210 ? -20.162 0.344 25.287 1.00 63.12 210 ASN A C 1
ATOM 1691 O O . ASN A 1 210 ? -19.370 0.389 26.231 1.00 63.12 210 ASN A O 1
ATOM 1695 N N . TYR A 1 211 ? -20.793 1.427 24.820 1.00 62.72 211 TYR A N 1
ATOM 1696 C CA . TYR A 1 211 ? -20.714 2.745 25.446 1.00 62.72 211 TYR A CA 1
ATOM 1697 C C . TYR A 1 211 ? -20.896 2.645 26.975 1.00 62.72 211 TYR A C 1
ATOM 1699 O O . TYR A 1 211 ? -21.931 2.187 27.462 1.00 62.72 211 TYR A O 1
ATOM 1707 N N . GLY A 1 212 ? -19.864 3.033 27.733 1.00 64.44 212 GLY A N 1
ATOM 1708 C CA . GLY A 1 212 ? -19.857 3.032 29.202 1.00 64.44 212 GLY A CA 1
ATOM 1709 C C . GLY A 1 212 ? -19.325 1.767 29.893 1.00 64.44 212 GLY A C 1
ATOM 1710 O O . GLY A 1 212 ? -19.195 1.782 31.115 1.00 64.44 212 GLY A O 1
ATOM 1711 N N . LYS A 1 213 ? -18.990 0.690 29.165 1.00 76.88 213 LYS A N 1
ATOM 1712 C CA . LYS A 1 213 ? -18.372 -0.522 29.756 1.00 76.88 213 LYS A CA 1
ATOM 1713 C C . LYS A 1 213 ? -16.845 -0.519 29.729 1.00 76.88 213 LYS A C 1
ATOM 1715 O O . LYS A 1 213 ? -16.228 -1.161 30.571 1.00 76.88 213 LYS A O 1
ATOM 1720 N N . GLN A 1 214 ? -16.258 0.178 28.764 1.00 81.44 214 GLN A N 1
ATOM 1721 C CA . GLN A 1 214 ? -14.814 0.336 28.602 1.00 81.44 214 GLN A CA 1
ATOM 1722 C C . GLN A 1 214 ? -14.442 1.810 28.639 1.00 81.44 214 GLN A C 1
ATOM 1724 O O . GLN A 1 214 ? -15.258 2.677 28.306 1.00 81.44 214 GLN A O 1
ATOM 1729 N N . LYS A 1 215 ? -13.210 2.100 29.058 1.00 90.56 215 LYS A N 1
ATOM 1730 C CA . LYS A 1 215 ? -12.722 3.479 29.086 1.00 90.56 215 LYS A CA 1
ATOM 1731 C C . LYS A 1 215 ? -12.443 3.955 27.655 1.00 90.56 215 LYS A C 1
ATOM 1733 O O . LYS A 1 215 ? -11.894 3.180 26.876 1.00 90.56 215 LYS A O 1
ATOM 1738 N N . PRO A 1 216 ? -12.734 5.224 27.309 1.00 94.12 216 PRO A N 1
ATOM 1739 C CA . PRO A 1 216 ? -12.440 5.768 25.980 1.00 94.12 216 PRO A CA 1
ATOM 1740 C C . PRO A 1 216 ? -10.993 5.543 25.526 1.00 94.12 216 PRO A C 1
ATOM 1742 O O . PRO A 1 216 ? -10.763 5.198 24.374 1.00 94.12 216 PRO A O 1
ATOM 1745 N N . PHE A 1 217 ? -10.031 5.649 26.449 1.00 95.88 217 PHE A N 1
ATOM 1746 C CA . PHE A 1 217 ? -8.622 5.367 26.174 1.00 95.88 217 PHE A CA 1
ATOM 1747 C C . PHE A 1 217 ? -8.379 3.932 25.678 1.00 95.88 217 PHE A C 1
ATOM 1749 O O . PHE A 1 217 ? -7.667 3.744 24.701 1.00 95.88 217 PHE A O 1
ATOM 1756 N N . GLU A 1 218 ? -8.997 2.925 26.302 1.00 94.56 218 GLU A N 1
ATOM 1757 C CA . GLU A 1 218 ? -8.839 1.513 25.913 1.00 94.56 218 GLU A CA 1
ATOM 1758 C C . GLU A 1 218 ? -9.409 1.259 24.511 1.00 94.56 218 GLU A C 1
ATOM 1760 O O . GLU A 1 218 ? -8.778 0.590 23.696 1.00 94.56 218 GLU A O 1
ATOM 1765 N N . VAL A 1 219 ? -10.565 1.859 24.208 1.00 95.44 219 VAL A N 1
ATOM 1766 C CA . VAL A 1 219 ? -11.181 1.789 22.874 1.00 95.44 219 VAL A CA 1
ATOM 1767 C C . VAL A 1 219 ? -10.308 2.494 21.832 1.00 95.44 219 VAL A C 1
ATOM 1769 O O . VAL A 1 219 ? -10.157 1.985 20.728 1.00 95.44 219 VAL A O 1
ATOM 1772 N N . ASN A 1 220 ? -9.702 3.635 22.174 1.00 97.62 220 ASN A N 1
ATOM 1773 C CA . ASN A 1 220 ? -8.805 4.359 21.273 1.00 97.62 220 ASN A CA 1
ATOM 1774 C C . ASN A 1 220 ? -7.523 3.576 20.966 1.00 97.62 220 ASN A C 1
ATOM 1776 O O . ASN A 1 220 ? -7.074 3.608 19.826 1.00 97.62 220 ASN A O 1
ATOM 1780 N N . VAL A 1 221 ? -6.944 2.863 21.938 1.00 97.81 221 VAL A N 1
ATOM 1781 C CA . VAL A 1 221 ? -5.774 1.995 21.698 1.00 97.81 221 VAL A CA 1
ATOM 1782 C C . VAL A 1 221 ? -6.120 0.908 20.681 1.00 97.81 221 VAL A C 1
ATOM 1784 O O . VAL A 1 221 ? -5.425 0.756 19.681 1.00 97.81 221 VAL A O 1
ATOM 1787 N N . GLU A 1 222 ? -7.242 0.217 20.877 1.00 97.00 222 GLU A N 1
ATOM 1788 C CA . GLU A 1 222 ? -7.711 -0.805 19.938 1.00 97.00 222 GLU A CA 1
ATOM 1789 C C . GLU A 1 222 ? -8.044 -0.217 18.554 1.00 97.00 222 GLU A C 1
ATOM 1791 O O . GLU A 1 222 ? -7.736 -0.809 17.518 1.00 97.00 222 GLU A O 1
ATOM 1796 N N . ALA A 1 223 ? -8.653 0.970 18.524 1.00 97.94 223 ALA A N 1
ATOM 1797 C CA . ALA A 1 223 ? -8.957 1.674 17.288 1.00 97.94 223 ALA A CA 1
ATOM 1798 C C . ALA A 1 223 ? -7.692 2.093 16.529 1.00 97.94 223 ALA A C 1
ATOM 1800 O O . ALA A 1 223 ? -7.689 2.025 15.303 1.00 97.94 223 ALA A O 1
ATOM 1801 N N . LEU A 1 224 ? -6.618 2.484 17.226 1.00 98.44 224 LEU A N 1
ATOM 1802 C CA . LEU A 1 224 ? -5.322 2.771 16.610 1.00 98.44 224 LEU A CA 1
ATOM 1803 C C . LEU A 1 224 ? -4.708 1.505 16.007 1.00 98.44 224 LEU A C 1
ATOM 1805 O O . LEU A 1 224 ? -4.320 1.531 14.844 1.00 98.44 224 LEU A O 1
ATOM 1809 N N . GLU A 1 225 ? -4.686 0.384 16.730 1.00 96.94 225 GLU A N 1
ATOM 1810 C CA . GLU A 1 225 ? -4.196 -0.894 16.186 1.00 96.94 225 GLU A CA 1
ATOM 1811 C C . GLU A 1 225 ? -4.947 -1.290 14.902 1.00 96.94 225 GLU A C 1
ATOM 1813 O O . GLU A 1 225 ? -4.333 -1.658 13.894 1.00 96.94 225 GLU A O 1
ATOM 1818 N N . ALA A 1 226 ? -6.279 -1.165 14.911 1.00 97.00 226 ALA A N 1
ATOM 1819 C CA . ALA A 1 226 ? -7.111 -1.428 13.742 1.00 97.00 226 ALA A CA 1
ATOM 1820 C C . ALA A 1 226 ? -6.839 -0.424 12.610 1.00 97.00 226 ALA A C 1
ATOM 1822 O O . ALA A 1 226 ? -6.633 -0.833 11.470 1.00 97.00 226 ALA A O 1
ATOM 1823 N N . ALA A 1 227 ? -6.779 0.876 12.909 1.00 98.06 227 ALA A N 1
ATOM 1824 C CA . ALA A 1 227 ? -6.541 1.921 11.919 1.00 98.06 227 ALA A CA 1
ATOM 1825 C C . ALA A 1 227 ? -5.192 1.735 11.214 1.00 98.06 227 ALA A C 1
ATOM 1827 O O . ALA A 1 227 ? -5.148 1.767 9.987 1.00 98.06 227 ALA A O 1
ATOM 1828 N N . PHE A 1 228 ? -4.111 1.479 11.958 1.00 97.31 228 PHE A N 1
ATOM 1829 C CA . PHE A 1 228 ? -2.782 1.248 11.383 1.00 97.31 228 PHE A CA 1
ATOM 1830 C C . PHE A 1 228 ? -2.728 -0.038 10.544 1.00 97.31 228 PHE A C 1
ATOM 1832 O O . PHE A 1 228 ? -2.102 -0.060 9.484 1.00 97.31 228 PHE A O 1
ATOM 1839 N N . SER A 1 229 ? -3.448 -1.087 10.953 1.00 95.56 229 SER A N 1
ATOM 1840 C CA . SER A 1 229 ? -3.591 -2.301 10.143 1.00 95.56 229 SER A CA 1
ATOM 1841 C C . SER A 1 229 ? -4.358 -2.038 8.841 1.00 95.56 229 SER A C 1
ATOM 1843 O O . SER A 1 229 ? -3.943 -2.496 7.779 1.00 95.56 229 SER A O 1
ATOM 1845 N N . GLU A 1 230 ? -5.461 -1.289 8.895 1.00 96.81 230 GLU A N 1
ATOM 1846 C CA . GLU A 1 230 ? -6.300 -0.987 7.731 1.00 96.81 230 GLU A CA 1
ATOM 1847 C C . GLU A 1 230 ? -5.607 -0.037 6.745 1.00 96.81 230 GLU A C 1
ATOM 1849 O O . GLU A 1 230 ? -5.658 -0.275 5.540 1.00 96.81 230 GLU A O 1
ATOM 1854 N N . ILE A 1 231 ? -4.914 1.014 7.212 1.00 96.50 231 ILE A N 1
ATOM 1855 C CA . ILE A 1 231 ? -4.177 1.920 6.308 1.00 96.50 231 ILE A CA 1
ATOM 1856 C C . ILE A 1 231 ? -3.066 1.186 5.558 1.00 96.50 231 ILE A C 1
ATOM 1858 O O . ILE A 1 231 ? -2.793 1.517 4.402 1.00 96.50 231 ILE A O 1
ATOM 1862 N N . ARG A 1 232 ? -2.461 0.175 6.189 1.00 94.88 232 ARG A N 1
ATOM 1863 C CA . ARG A 1 232 ? -1.428 -0.660 5.585 1.00 94.88 232 ARG A CA 1
ATOM 1864 C C . ARG A 1 232 ? -2.029 -1.638 4.576 1.00 94.88 232 ARG A C 1
ATOM 1866 O O . ARG A 1 232 ? -1.704 -1.540 3.395 1.00 94.88 232 ARG A O 1
ATOM 1873 N N . LEU A 1 233 ? -2.994 -2.464 4.994 1.00 95.19 233 LEU A N 1
ATOM 1874 C CA . LEU A 1 233 ? -3.662 -3.450 4.131 1.00 95.19 233 LEU A CA 1
ATOM 1875 C C . LEU A 1 233 ? -4.347 -2.814 2.915 1.00 95.19 233 LEU A C 1
ATOM 1877 O O . LEU A 1 233 ? -4.321 -3.371 1.822 1.00 95.19 233 LEU A O 1
ATOM 1881 N N . ARG A 1 234 ? -4.930 -1.622 3.076 1.00 95.69 234 ARG A N 1
ATOM 1882 C CA . ARG A 1 234 ? -5.570 -0.879 1.978 1.00 95.69 234 ARG A CA 1
ATOM 1883 C C . ARG A 1 234 ? -4.587 -0.041 1.164 1.00 95.69 234 ARG A C 1
ATOM 1885 O O . ARG A 1 234 ? -4.996 0.590 0.190 1.00 95.69 234 ARG A O 1
ATOM 1892 N N . SER A 1 235 ? -3.313 0.029 1.555 1.00 94.62 235 SER A N 1
ATOM 1893 C CA . SER A 1 235 ? -2.320 0.937 0.968 1.00 94.62 235 SER A CA 1
ATOM 1894 C C . SER A 1 235 ? -2.802 2.403 0.918 1.00 94.62 235 SER A C 1
ATOM 1896 O O . SER A 1 235 ? -2.639 3.117 -0.079 1.00 94.62 235 SER A O 1
ATOM 1898 N N . ILE A 1 236 ? -3.419 2.876 2.005 1.00 95.62 236 ILE A N 1
ATOM 1899 C CA . ILE A 1 236 ? -3.790 4.287 2.184 1.00 95.62 236 ILE A CA 1
ATOM 1900 C C . ILE A 1 236 ? -2.505 5.095 2.400 1.00 95.62 236 ILE A C 1
ATOM 1902 O O . ILE A 1 236 ? -1.594 4.680 3.114 1.00 95.62 236 ILE A O 1
ATOM 1906 N N . SER A 1 237 ? -2.389 6.245 1.740 1.00 94.75 237 SER A N 1
ATOM 1907 C CA . SER A 1 237 ? -1.200 7.102 1.803 1.00 94.75 237 SER A CA 1
ATOM 1908 C C . SER A 1 237 ? -1.577 8.579 1.719 1.00 94.75 237 SER A C 1
ATOM 1910 O O . SER A 1 237 ? -2.700 8.928 1.353 1.00 94.75 237 SER A O 1
ATOM 1912 N N . GLY A 1 238 ? -0.625 9.454 2.037 1.00 95.44 238 GLY A N 1
ATOM 1913 C CA . GLY A 1 238 ? -0.842 10.891 2.156 1.00 95.44 238 GLY A CA 1
ATOM 1914 C C . GLY A 1 238 ? -1.247 11.282 3.573 1.00 95.44 238 GLY A C 1
ATOM 1915 O O . GLY A 1 238 ? -0.750 10.708 4.541 1.00 95.44 238 GLY A O 1
ATOM 1916 N N . ILE A 1 239 ? -2.110 12.292 3.674 1.00 98.06 239 ILE A N 1
ATOM 1917 C CA . ILE A 1 239 ? -2.597 12.832 4.946 1.00 98.06 239 ILE A CA 1
ATOM 1918 C C . ILE A 1 239 ? -3.740 11.952 5.457 1.00 98.06 239 ILE A C 1
ATOM 1920 O O . ILE A 1 239 ? -4.686 11.665 4.719 1.00 98.06 239 ILE A O 1
ATOM 1924 N N . ILE A 1 240 ? -3.648 11.545 6.719 1.00 98.69 240 ILE A N 1
ATOM 1925 C CA . ILE A 1 240 ? -4.637 10.726 7.416 1.00 98.69 240 ILE A CA 1
ATOM 1926 C C . ILE A 1 240 ? -4.975 11.431 8.732 1.00 98.69 240 ILE A C 1
ATOM 1928 O O . ILE A 1 240 ? -4.075 11.785 9.493 1.00 98.69 240 ILE A O 1
ATOM 1932 N N . LEU A 1 241 ? -6.262 11.656 8.982 1.00 98.69 241 LEU A N 1
ATOM 1933 C CA . LEU A 1 241 ? -6.776 12.257 10.211 1.00 98.69 241 LEU A CA 1
ATOM 1934 C C . LEU A 1 241 ? -7.590 11.210 10.966 1.00 98.69 241 LEU A C 1
ATOM 1936 O O . LEU A 1 241 ? -8.501 10.624 10.384 1.00 98.69 241 LEU A O 1
ATOM 1940 N N . ILE A 1 242 ? -7.273 10.978 12.238 1.00 98.69 242 ILE A N 1
ATOM 1941 C CA . ILE A 1 242 ? -7.982 10.004 13.076 1.00 98.69 242 ILE A CA 1
ATOM 1942 C C . ILE A 1 242 ? -8.726 10.756 14.187 1.00 98.69 242 ILE A C 1
ATOM 1944 O O . ILE A 1 242 ? -8.096 11.389 15.036 1.00 98.69 242 ILE A O 1
ATOM 1948 N N . ASP A 1 243 ? -10.059 10.702 14.159 1.00 98.44 243 ASP A N 1
ATOM 1949 C CA . ASP A 1 243 ? -10.954 11.268 15.173 1.00 98.44 243 ASP A CA 1
ATOM 1950 C C . ASP A 1 243 ? -11.201 10.227 16.272 1.00 98.44 243 ASP A C 1
ATOM 1952 O O . ASP A 1 243 ? -11.977 9.280 16.120 1.00 98.44 243 ASP A O 1
ATOM 1956 N N . LEU A 1 244 ? -10.438 10.356 17.356 1.00 98.31 244 LEU A N 1
ATOM 1957 C CA . LEU A 1 244 ? -10.477 9.452 18.500 1.00 98.31 244 LEU A CA 1
ATOM 1958 C C . LEU A 1 244 ? -11.521 9.918 19.524 1.00 98.31 244 LEU A C 1
ATOM 1960 O O . LEU A 1 244 ? -11.868 11.094 19.620 1.00 98.31 244 LEU A O 1
ATOM 1964 N N . LEU A 1 245 ? -11.981 9.002 20.380 1.00 96.12 245 LEU A N 1
ATOM 1965 C CA . LEU A 1 245 ? -12.859 9.364 21.491 1.00 96.12 245 LEU A CA 1
ATOM 1966 C C . LEU A 1 245 ? -12.156 10.352 22.427 1.00 96.12 245 LEU A C 1
ATOM 1968 O O . LEU A 1 245 ? -10.967 10.212 22.720 1.00 96.12 245 LEU A O 1
ATOM 1972 N N . LYS A 1 246 ? -12.914 11.310 22.967 1.00 94.94 246 LYS A N 1
ATOM 1973 C CA . LYS A 1 246 ? -12.375 12.337 23.867 1.00 94.94 246 LYS A CA 1
ATOM 1974 C C . LYS A 1 246 ? -11.745 11.719 25.116 1.00 94.94 246 LYS A C 1
ATOM 1976 O O . LYS A 1 246 ? -12.404 10.987 25.857 1.00 94.94 246 LYS A O 1
ATOM 1981 N N . VAL A 1 247 ? -10.497 12.091 25.370 1.00 95.81 247 VAL A N 1
ATOM 1982 C CA . VAL A 1 247 ? -9.702 11.691 26.535 1.00 95.81 247 VAL A CA 1
ATOM 1983 C C . VAL A 1 247 ? -9.009 12.915 27.143 1.00 95.81 247 VAL A C 1
ATOM 1985 O O . VAL A 1 247 ? -9.124 14.029 26.632 1.00 95.81 247 VAL A O 1
ATOM 1988 N N . SER A 1 248 ? -8.338 12.746 28.280 1.00 96.56 248 SER A N 1
ATOM 1989 C CA . SER A 1 248 ? -7.522 13.816 28.861 1.00 96.56 248 SER A CA 1
ATOM 1990 C C . SER A 1 248 ? -6.242 14.062 28.050 1.00 96.56 248 SER A C 1
ATOM 1992 O O . SER A 1 248 ? -5.744 13.168 27.375 1.00 96.56 248 SER A O 1
ATOM 1994 N N . LYS A 1 249 ? -5.630 15.244 28.187 1.00 95.56 249 LYS A N 1
ATOM 1995 C CA . LYS A 1 249 ? -4.363 15.567 27.504 1.00 95.56 249 LYS A CA 1
ATOM 1996 C C . LYS A 1 249 ? -3.215 14.601 27.847 1.00 95.56 249 LYS A C 1
ATOM 1998 O O . LYS A 1 249 ? -2.408 14.261 26.994 1.00 95.56 249 LYS A O 1
ATOM 2003 N N . ALA A 1 250 ? -3.171 14.110 29.087 1.00 97.12 250 ALA A N 1
ATOM 2004 C CA . ALA A 1 250 ? -2.189 13.104 29.503 1.00 97.12 250 ALA A CA 1
ATOM 2005 C C . ALA A 1 250 ? -2.434 11.728 28.851 1.00 97.12 250 ALA A C 1
ATOM 2007 O O . ALA A 1 250 ? -1.519 10.920 28.727 1.00 97.12 250 ALA A O 1
ATOM 2008 N N . GLU A 1 251 ? -3.674 11.430 28.465 1.00 98.00 251 GLU A N 1
ATOM 2009 C CA . GLU A 1 251 ? -4.016 10.229 27.702 1.00 98.00 251 GLU A CA 1
ATOM 2010 C C . GLU A 1 251 ? -3.754 10.418 26.203 1.00 98.00 251 GLU A C 1
ATOM 2012 O O . GLU A 1 251 ? -3.321 9.467 25.564 1.00 98.00 251 GLU A O 1
ATOM 2017 N N . GLU A 1 252 ? -3.927 11.624 25.650 1.00 98.06 252 GLU A N 1
ATOM 2018 C CA . GLU A 1 252 ? -3.494 11.954 24.281 1.00 98.06 252 GLU A CA 1
ATOM 2019 C C . GLU A 1 252 ? -1.990 11.705 24.092 1.00 98.06 252 GLU A C 1
ATOM 2021 O O . GLU A 1 252 ? -1.590 11.059 23.126 1.00 98.06 252 GLU A O 1
ATOM 2026 N N . GLU A 1 253 ? -1.153 12.133 25.044 1.00 97.62 253 GLU A N 1
ATOM 2027 C CA . GLU A 1 253 ? 0.297 11.872 25.014 1.00 97.62 253 GLU A CA 1
ATOM 2028 C C . GLU A 1 253 ? 0.605 10.365 24.963 1.00 97.62 253 GLU A C 1
ATOM 2030 O O . GLU A 1 253 ? 1.413 9.921 24.149 1.00 97.62 253 GLU A O 1
ATOM 2035 N N . LYS A 1 254 ? -0.122 9.552 25.736 1.00 98.38 254 LYS A N 1
ATOM 2036 C CA . LYS A 1 254 ? 0.004 8.086 25.692 1.00 98.38 254 LYS A CA 1
ATOM 2037 C C . LYS A 1 254 ? -0.498 7.484 24.379 1.00 98.38 254 LYS A C 1
ATOM 2039 O O . LYS A 1 254 ? 0.073 6.513 23.899 1.00 98.38 254 LYS A O 1
ATOM 2044 N N . LEU A 1 255 ? -1.556 8.036 23.782 1.00 98.62 255 LEU A N 1
ATOM 2045 C CA . LEU A 1 255 ? -2.043 7.592 22.471 1.00 98.62 255 LEU A CA 1
ATOM 2046 C C . LEU A 1 255 ? -1.027 7.902 21.365 1.00 98.62 255 LEU A C 1
ATOM 2048 O O . LEU A 1 255 ? -0.883 7.102 20.445 1.00 98.62 255 LEU A O 1
ATOM 2052 N N . ILE A 1 256 ? -0.282 9.008 21.473 1.00 98.44 256 ILE A N 1
ATOM 2053 C CA . ILE A 1 256 ? 0.851 9.295 20.583 1.00 98.44 256 ILE A CA 1
ATOM 2054 C C . ILE A 1 256 ? 1.951 8.242 20.758 1.00 98.44 256 ILE A C 1
ATOM 2056 O O . ILE A 1 256 ? 2.487 7.765 19.761 1.00 98.44 256 ILE A O 1
ATOM 2060 N N . GLU A 1 257 ? 2.296 7.854 21.989 1.00 98.06 257 GLU A N 1
ATOM 2061 C CA . GLU A 1 257 ? 3.283 6.789 22.237 1.00 98.06 257 GLU A CA 1
ATOM 2062 C C . GLU A 1 257 ? 2.849 5.457 21.606 1.00 98.06 257 GLU A C 1
ATOM 2064 O O . GLU A 1 257 ? 3.631 4.828 20.893 1.00 98.06 257 GLU A O 1
ATOM 2069 N N . VAL A 1 258 ? 1.579 5.077 21.787 1.00 98.19 258 VAL A N 1
ATOM 2070 C CA . VAL A 1 258 ? 0.987 3.890 21.149 1.00 98.19 258 VAL A CA 1
ATOM 2071 C C . VAL A 1 258 ? 1.060 4.003 19.626 1.00 98.19 258 VAL A C 1
ATOM 2073 O O . VAL A 1 258 ? 1.577 3.100 18.975 1.00 98.19 258 VAL A O 1
ATOM 2076 N N . ALA A 1 259 ? 0.630 5.125 19.046 1.00 98.06 259 ALA A N 1
ATOM 2077 C CA . ALA A 1 259 ? 0.686 5.340 17.602 1.00 98.06 2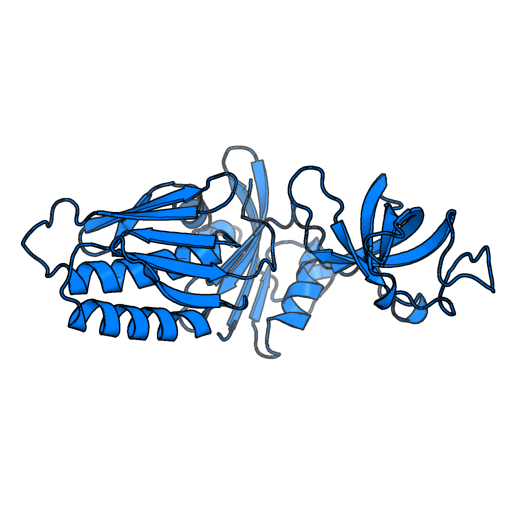59 ALA A CA 1
ATOM 2078 C C . ALA A 1 259 ? 2.119 5.245 17.056 1.00 98.06 259 ALA A C 1
ATOM 2080 O O . ALA A 1 259 ? 2.327 4.642 16.008 1.00 98.06 259 ALA A O 1
ATOM 2081 N N . ASN A 1 260 ? 3.113 5.782 17.773 1.00 97.38 260 ASN A N 1
ATOM 2082 C CA . ASN A 1 260 ? 4.518 5.661 17.383 1.00 97.38 260 ASN A CA 1
ATOM 2083 C C . ASN A 1 260 ? 5.005 4.207 17.415 1.00 97.38 260 ASN A C 1
ATOM 2085 O O . ASN A 1 260 ? 5.717 3.809 16.500 1.00 97.38 260 ASN A O 1
ATOM 2089 N N . SER A 1 261 ? 4.595 3.396 18.398 1.00 96.12 261 SER A N 1
ATOM 2090 C CA . SER A 1 261 ? 4.968 1.970 18.422 1.00 96.12 261 SER A CA 1
ATOM 2091 C C . SER A 1 261 ? 4.393 1.159 17.255 1.00 96.12 261 SER A C 1
ATOM 2093 O O . SER A 1 261 ? 4.988 0.163 16.857 1.00 96.12 261 SER A O 1
ATOM 2095 N N . LEU A 1 262 ? 3.276 1.604 16.669 1.00 95.62 262 LEU A N 1
ATOM 2096 C CA . LEU A 1 262 ? 2.632 0.941 15.529 1.00 95.62 262 LEU A CA 1
ATOM 2097 C C . LEU A 1 262 ? 3.280 1.298 14.181 1.00 95.62 262 LEU A C 1
ATOM 2099 O O . LEU A 1 262 ? 3.033 0.622 13.183 1.00 95.62 262 LEU A O 1
ATOM 2103 N N . VAL A 1 263 ? 4.103 2.353 14.125 1.00 94.38 263 VAL A N 1
ATOM 2104 C CA . VAL A 1 263 ? 4.765 2.796 12.885 1.00 94.38 263 VAL A CA 1
ATOM 2105 C C . VAL A 1 263 ? 5.757 1.753 12.369 1.00 94.38 263 VAL A C 1
ATOM 2107 O O . VAL A 1 263 ? 5.853 1.554 11.159 1.00 94.38 263 VAL A O 1
ATOM 2110 N N . ASP A 1 264 ? 6.454 1.054 13.265 1.00 88.44 264 ASP A N 1
ATOM 2111 C CA . ASP A 1 264 ? 7.498 0.085 12.903 1.00 88.44 264 ASP A CA 1
ATOM 2112 C C . ASP A 1 264 ? 6.940 -1.212 12.274 1.00 88.44 264 ASP A C 1
ATOM 2114 O O . ASP A 1 264 ? 7.695 -2.048 11.756 1.00 88.44 264 ASP A O 1
ATOM 2118 N N . GLU A 1 265 ? 5.614 -1.382 12.286 1.00 88.50 265 GLU A N 1
ATOM 2119 C CA . GLU A 1 265 ? 4.885 -2.452 11.596 1.00 88.50 265 GLU A CA 1
ATOM 2120 C C . GLU A 1 265 ? 4.583 -2.138 10.121 1.00 88.50 265 GLU A C 1
ATOM 2122 O O . GLU A 1 265 ? 3.884 -2.909 9.468 1.00 88.50 265 GLU A O 1
ATOM 2127 N N . ASP A 1 266 ? 5.047 -1.008 9.583 1.00 91.88 266 ASP A N 1
ATOM 2128 C CA . ASP A 1 266 ? 4.780 -0.600 8.204 1.00 91.88 266 ASP A CA 1
ATOM 2129 C C . ASP A 1 266 ? 6.078 -0.433 7.402 1.00 91.88 266 ASP A C 1
ATOM 2131 O O . ASP A 1 266 ? 7.046 0.174 7.858 1.00 91.88 266 ASP A O 1
ATOM 2135 N N . ILE A 1 267 ? 6.099 -0.940 6.167 1.00 89.75 267 ILE A N 1
ATOM 2136 C CA . ILE A 1 267 ? 7.200 -0.703 5.214 1.00 89.75 267 ILE A CA 1
ATOM 2137 C C . ILE A 1 267 ? 7.252 0.751 4.731 1.00 89.75 267 ILE A C 1
ATOM 2139 O O . ILE A 1 267 ? 8.289 1.237 4.275 1.00 89.75 267 ILE A O 1
ATOM 2143 N N . SER A 1 268 ? 6.121 1.454 4.786 1.00 91.81 268 SER A N 1
ATOM 2144 C CA . SER A 1 268 ? 6.014 2.855 4.415 1.00 91.81 268 SER A CA 1
ATOM 2145 C C . SER A 1 268 ? 6.443 3.727 5.571 1.00 91.81 268 SER A C 1
ATOM 2147 O O . SER A 1 268 ? 6.013 3.554 6.704 1.00 91.81 268 SER A O 1
ATOM 2149 N N . ARG A 1 269 ? 7.217 4.769 5.266 1.00 94.00 269 ARG A N 1
ATOM 2150 C CA . ARG A 1 269 ? 7.524 5.794 6.259 1.00 94.00 269 ARG A CA 1
ATOM 2151 C C . ARG A 1 269 ? 6.236 6.488 6.702 1.00 94.00 269 ARG A C 1
ATOM 2153 O O . ARG A 1 269 ? 5.599 7.170 5.887 1.00 94.00 269 ARG A O 1
ATOM 2160 N N . ILE A 1 270 ? 5.918 6.350 7.985 1.00 97.00 270 ILE A N 1
ATOM 2161 C CA . ILE A 1 270 ? 4.837 7.058 8.668 1.00 97.00 270 ILE A CA 1
ATOM 2162 C C . ILE A 1 270 ? 5.438 8.135 9.577 1.00 97.00 270 ILE A C 1
ATOM 2164 O O . ILE A 1 270 ? 6.474 7.933 10.206 1.00 97.00 270 ILE A O 1
ATOM 2168 N N . THR A 1 271 ? 4.780 9.288 9.635 1.00 98.12 271 THR A N 1
ATOM 2169 C CA . THR A 1 271 ? 5.071 10.362 10.585 1.00 98.12 271 THR A CA 1
ATOM 2170 C C . THR A 1 271 ? 3.813 10.658 11.389 1.00 98.12 271 T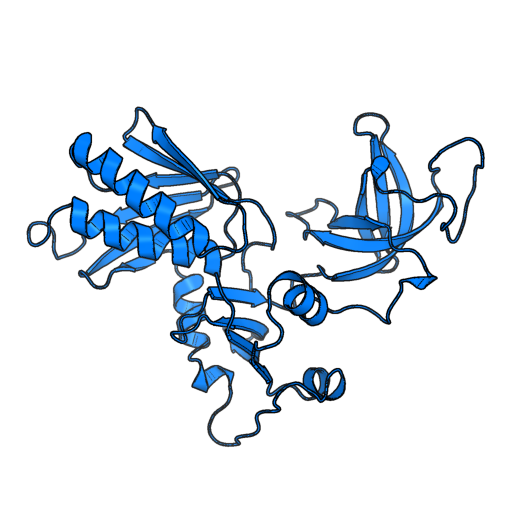HR A C 1
ATOM 2172 O O . THR A 1 271 ? 2.772 10.961 10.802 1.00 98.12 271 THR A O 1
ATOM 2175 N N . ILE A 1 272 ? 3.927 10.604 12.716 1.00 98.38 272 ILE A N 1
ATOM 2176 C CA . ILE A 1 272 ? 2.898 11.064 13.653 1.00 98.38 272 ILE A CA 1
ATOM 2177 C C . ILE A 1 272 ? 3.193 12.525 13.992 1.00 98.38 272 ILE A C 1
ATOM 2179 O O . ILE A 1 272 ? 4.258 12.828 14.526 1.00 98.38 272 ILE A O 1
ATOM 2183 N N . HIS A 1 273 ? 2.271 13.431 13.673 1.00 98.12 273 HIS A N 1
ATOM 2184 C CA . HIS A 1 273 ? 2.430 14.867 13.955 1.00 98.12 273 HIS A CA 1
ATOM 2185 C C . HIS A 1 273 ? 1.844 15.273 15.315 1.00 98.12 273 HIS A C 1
ATOM 2187 O O . HIS A 1 273 ? 2.129 16.361 15.809 1.00 98.12 273 HIS A O 1
ATOM 2193 N N . GLY A 1 274 ? 1.076 14.378 15.943 1.00 97.62 274 GLY A N 1
ATOM 2194 C CA . GLY A 1 274 ? 0.397 14.603 17.218 1.00 97.62 274 GLY A CA 1
ATOM 2195 C C . GLY A 1 274 ? -1.067 14.995 17.032 1.00 97.62 274 GLY A C 1
ATOM 2196 O O . GLY A 1 274 ? -1.648 14.782 15.968 1.00 97.62 274 GLY A O 1
ATOM 2197 N N . PHE A 1 275 ? -1.675 15.534 18.086 1.00 98.38 275 PHE A N 1
ATOM 2198 C CA . PHE A 1 275 ? -3.056 16.006 18.039 1.00 98.38 275 PHE A CA 1
ATOM 2199 C C . PHE A 1 275 ? -3.128 17.459 17.568 1.00 98.38 275 PHE A C 1
ATOM 2201 O O . PHE A 1 275 ? -2.411 18.331 18.063 1.00 98.38 275 PHE A O 1
ATOM 2208 N N . SER A 1 276 ? -4.039 17.725 16.637 1.00 97.12 276 SER A N 1
ATOM 2209 C CA . SER A 1 276 ? -4.428 19.077 16.249 1.00 97.12 276 SER A CA 1
ATOM 2210 C C . SER A 1 276 ? -5.154 19.800 17.390 1.00 97.12 276 SER A C 1
ATOM 2212 O O . SER A 1 276 ? -5.671 19.185 18.323 1.00 97.12 276 SER A O 1
ATOM 2214 N N . ASN A 1 277 ? -5.316 21.121 17.268 1.00 95.44 277 ASN A N 1
ATOM 2215 C CA . ASN A 1 277 ? -6.126 21.911 18.208 1.00 95.44 277 ASN A CA 1
ATOM 2216 C C . ASN A 1 277 ? -7.608 21.486 18.259 1.00 95.44 277 ASN A C 1
ATOM 2218 O O . ASN A 1 277 ? -8.326 21.891 19.172 1.00 95.44 277 ASN A O 1
ATOM 2222 N N . LEU A 1 278 ? -8.075 20.718 17.269 1.00 95.44 278 LEU A N 1
ATOM 2223 C CA . LEU A 1 278 ? -9.435 20.182 17.209 1.00 95.44 278 LEU A CA 1
ATOM 2224 C C . LEU A 1 278 ? -9.556 18.787 17.846 1.00 95.44 278 LEU A C 1
ATOM 2226 O O . LEU A 1 278 ? -10.666 18.273 17.928 1.00 95.44 278 LEU A O 1
ATOM 2230 N N . GLY A 1 279 ? -8.452 18.192 18.311 1.00 95.81 279 GLY A N 1
ATOM 2231 C CA . GLY A 1 279 ? -8.439 16.854 18.912 1.00 95.81 279 GLY A CA 1
ATOM 2232 C C . GLY A 1 279 ? -8.308 15.705 17.906 1.00 95.81 279 GLY A C 1
ATOM 2233 O O . GLY A 1 279 ? -8.510 14.555 18.276 1.00 95.81 279 GLY A O 1
ATOM 2234 N N . LEU A 1 280 ? -7.946 15.991 16.651 1.00 98.25 280 LEU A N 1
ATOM 2235 C CA . LEU A 1 280 ? -7.671 14.966 15.633 1.00 98.25 280 LEU A CA 1
ATOM 2236 C C . LEU A 1 280 ? -6.202 14.552 15.669 1.00 98.25 280 LEU A C 1
ATOM 2238 O O . LEU A 1 280 ? -5.341 15.432 15.636 1.00 98.25 280 LEU A O 1
ATOM 2242 N N . LEU A 1 281 ? -5.915 13.250 15.663 1.00 98.69 281 LEU A N 1
ATOM 2243 C CA . LEU A 1 281 ? -4.555 12.741 15.495 1.00 98.69 281 LEU A CA 1
ATOM 2244 C C . LEU A 1 281 ? -4.140 12.857 14.021 1.00 98.69 281 LEU A C 1
ATOM 2246 O O . LEU A 1 281 ? -4.791 12.300 13.134 1.00 98.69 281 LEU A O 1
ATOM 2250 N N . GLU A 1 282 ? -3.052 13.578 13.765 1.00 98.75 282 GLU A N 1
ATOM 2251 C CA . GLU A 1 282 ? -2.539 13.859 12.426 1.00 98.75 282 GLU A CA 1
ATOM 2252 C C . GLU A 1 282 ? -1.409 12.895 12.052 1.00 98.75 282 GLU A C 1
ATOM 2254 O O . GLU A 1 282 ? -0.369 12.818 12.715 1.00 98.75 282 GLU A O 1
ATOM 2259 N N . VAL A 1 283 ? -1.596 12.175 10.947 1.00 98.62 283 VAL A N 1
ATOM 2260 C CA . VAL A 1 283 ? -0.659 11.165 10.451 1.00 98.62 283 VAL A CA 1
ATOM 2261 C C . VAL A 1 283 ? -0.346 11.428 8.980 1.00 98.62 283 VAL A C 1
ATOM 2263 O O . VAL A 1 283 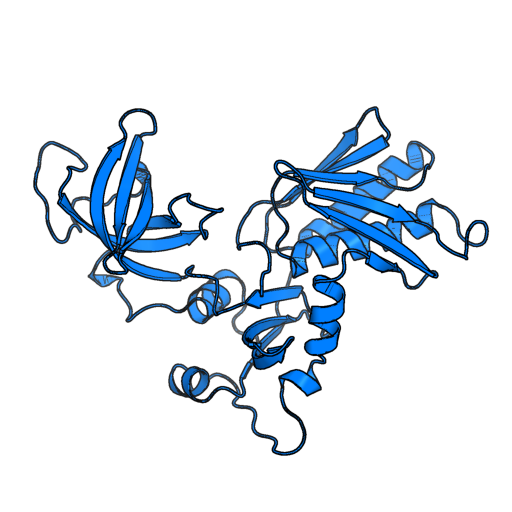? -1.206 11.810 8.186 1.00 98.62 283 VAL A O 1
ATOM 2266 N N . THR A 1 284 ? 0.907 11.228 8.577 1.00 98.12 284 THR A N 1
ATOM 2267 C CA . THR A 1 284 ? 1.290 11.177 7.160 1.00 98.12 284 THR A CA 1
ATOM 2268 C C . THR A 1 284 ? 1.955 9.850 6.850 1.00 98.12 284 THR A C 1
ATOM 2270 O O . THR A 1 284 ? 2.926 9.494 7.508 1.00 98.12 284 THR A O 1
ATOM 2273 N N . ARG A 1 285 ? 1.481 9.149 5.817 1.00 97.12 285 ARG A N 1
ATOM 2274 C CA . ARG A 1 285 ? 2.068 7.889 5.337 1.00 97.12 285 ARG A CA 1
ATOM 2275 C C . ARG A 1 285 ? 2.568 8.037 3.904 1.00 97.12 285 ARG A C 1
ATOM 2277 O O . ARG A 1 285 ? 1.829 8.473 3.022 1.00 97.12 285 ARG A O 1
ATOM 2284 N N . SER A 1 286 ? 3.826 7.682 3.660 1.00 94.38 286 SER A N 1
ATOM 2285 C CA . SER A 1 286 ? 4.432 7.763 2.324 1.00 94.38 286 SER A CA 1
ATOM 2286 C C . SER A 1 286 ? 3.768 6.790 1.348 1.00 94.38 286 SER A C 1
ATOM 2288 O O . SER A 1 286 ? 3.407 5.678 1.718 1.00 94.38 286 SER A O 1
ATOM 2290 N N . LYS A 1 287 ? 3.615 7.193 0.082 1.00 90.88 287 LYS A N 1
ATOM 2291 C CA . LYS A 1 287 ? 3.060 6.319 -0.958 1.00 90.88 287 LYS A CA 1
ATOM 2292 C C . LYS A 1 287 ? 4.148 5.408 -1.528 1.00 90.88 287 LYS A C 1
ATOM 2294 O O . LYS A 1 287 ? 4.977 5.881 -2.307 1.00 90.88 287 LYS A O 1
ATOM 2299 N N . ILE A 1 288 ? 4.078 4.121 -1.204 1.00 88.94 288 ILE A N 1
ATOM 2300 C CA . ILE A 1 288 ? 4.866 3.074 -1.871 1.00 88.94 288 ILE A CA 1
ATOM 2301 C C . ILE A 1 288 ? 4.025 2.418 -2.973 1.00 88.94 288 ILE A C 1
ATOM 2303 O O . ILE A 1 288 ? 4.368 2.516 -4.149 1.00 88.94 288 ILE A O 1
ATOM 2307 N N . PHE A 1 289 ? 2.873 1.855 -2.611 1.00 90.81 289 PHE A N 1
ATOM 2308 C CA . PHE A 1 289 ? 1.948 1.208 -3.544 1.00 90.81 289 PHE A CA 1
ATOM 2309 C C . PHE A 1 289 ? 0.712 2.067 -3.816 1.00 90.81 289 PHE A C 1
ATOM 2311 O O . PHE A 1 289 ? 0.433 3.049 -3.118 1.00 90.81 289 PHE A O 1
ATOM 2318 N N . SER A 1 290 ? -0.032 1.730 -4.868 1.00 87.75 290 SER A N 1
ATOM 2319 C CA . SER A 1 290 ? -1.374 2.286 -5.041 1.00 87.75 290 SER A CA 1
ATOM 2320 C C . SER A 1 290 ? -2.330 1.736 -3.997 1.00 87.75 290 SER A C 1
ATOM 2322 O O . SER A 1 290 ? -2.219 0.586 -3.588 1.00 87.75 290 SER A O 1
ATOM 2324 N N . THR A 1 291 ? -3.292 2.567 -3.603 1.00 89.12 291 THR A N 1
ATOM 2325 C CA . THR A 1 291 ? -4.418 2.138 -2.775 1.00 89.12 291 THR A CA 1
ATOM 2326 C C . THR A 1 291 ? -5.104 0.945 -3.425 1.00 89.12 291 THR A C 1
ATOM 2328 O O . THR A 1 291 ? -5.284 0.920 -4.647 1.00 89.12 291 THR A O 1
ATOM 2331 N N . PHE A 1 292 ? -5.447 -0.041 -2.602 1.00 89.44 292 PHE A N 1
ATOM 2332 C CA . PHE A 1 292 ? -6.026 -1.289 -3.066 1.00 89.44 292 PHE A CA 1
ATOM 2333 C C . PHE A 1 292 ? -7.320 -1.030 -3.847 1.00 89.44 292 PHE A C 1
ATOM 2335 O O . PHE A 1 292 ? -8.177 -0.252 -3.424 1.00 89.44 292 PHE A O 1
ATOM 2342 N N . THR A 1 293 ? -7.444 -1.678 -5.004 1.00 85.56 293 THR A N 1
ATOM 2343 C CA . THR A 1 293 ? -8.611 -1.600 -5.892 1.00 85.56 293 THR A CA 1
ATOM 2344 C C . THR A 1 293 ? -8.854 -2.960 -6.549 1.00 85.56 293 THR A C 1
ATOM 2346 O O . THR A 1 293 ? -7.929 -3.766 -6.661 1.00 85.56 293 THR A O 1
ATOM 2349 N N . ILE A 1 294 ? -10.105 -3.207 -6.952 1.00 84.81 294 ILE A N 1
ATOM 2350 C CA . ILE A 1 294 ? -10.614 -4.447 -7.572 1.00 84.81 294 ILE A CA 1
ATOM 2351 C C . ILE A 1 294 ? -11.012 -4.189 -9.022 1.00 84.81 294 ILE A C 1
ATOM 2353 O O . ILE A 1 294 ? -11.684 -3.167 -9.287 1.00 84.81 294 ILE A O 1
#

Sequence (294 aa):
MNIKKVVITTGIYLDKELRLLVSFDENDKPVDLINLDVTKIGEVYLATVEKVLNDVDGCILKLDSNTKGYIENKKLIPDSYVTRHSDKKKVCQEDQFYVQIYQDRKGIKPYSCNFIKQEDYTENPTFIKYYLGNYCDSDTEVITDMPDIHEANPSFRYYIDDSLSLWNLYGLTKLLDNICSRICHLKSGGNIVIEPTEALTVIDVNSGKNYGKQKPFEVNVEALEAAFSEIRLRSISGIILIDLLKVSKAEEEKLIEVANSLVDEDISRITIHGFSNLGLLEVTRSKIFSTFTI

Foldseek 3Di:
DAFQEWEWEWDDDPNDIWTWIWTADPVRDTQAIDGLVQDQAQFKFKWFFQDQDPVQQWTWTQTPVRAIEIEHLVQQDQVQWPDDDDPVDSDDGRTIFMWGFQADDDPNDHGYTGGDHPVNDDPTGGPVNVCCVQRHDPNHAYEYCDPVVCVVPVVHHHDDDPPAGPCRVSVVNVVCVQLVDQWHAFPQRWIWGWADDPQEIEIETGSHPCVPVDDQLVSLLRSLLVVLSSCRHQQPFAKYKYHGDDDDPVSQVVSLVSNVVSQVSHPWHKDFPGADPVRITIMGTHRRYDGDDD

Secondary structure (DSSP, 8-state):
----EEEEEEEEETTEEEEEEEEE-TTS-EEEEEETTT--TT-EEEEEEEEEETTTTEEEEEETTS-EEEEEGGG--GGG-SB-S-SSSS--TT-EEEEEEEE---TTSPEEEEEE-GGG--S---HHHHHHHHH--TT-EEEE--HHHHHH-TTSEE---SS--HHHHTTHHHHHHHHHSSEEE-TTS-EEEEEE-SSEEEEEEE-GGGTTTS-HHHHHHHHHHHHHHHHHHTT--EEEEEEPPP--HHHHHHHHHHHHHHHTT-SS-EEEEEE-TTSEEEEEE--SSPPP--

pLDDT: mean 93.43, std 6.37, range [59.38, 98.75]

Radius of gyration: 22.02 Å; chains: 1; bounding box: 49×54×60 Å